Protein AF-0000000078822195 (afdb_homodimer)

Sequence (310 aa):
MTNIVCHPATIQQGIEIMAYRQHSLHYYLESIVAAAARISSYIHGMDAMDFYQNKQARDAVLWNCGGIKGACRRIQTHFPSFAANNRDMPFGDIYRRLDAAIKLYHDADLNMVWEIVHAELPVLSAQIATVRAHYEQSNDTLSLWRFNDASMADGMTNIVCHPATIQQGIEIMAYRQHSLHYYLESIVAAAARISSYIHGMDAMDFYQNKQARDAVLWNCGGIKGACRRIQTHFPSFAANNRDMPFGDIYRRLDAAIKLYHDADLNMVWEIVHAELPVLSAQIATVRAHYEQSNDTLSLWRFNDASMADG

pLDDT: mean 81.82, std 21.85, range [22.77, 98.62]

InterPro domains:
  IPR008201 Ribonuclease HepT-like [PF01934] (35-130)

Solvent-accessible surface area (backbone atoms only — not comparable to full-atom values): 16940 Å² total; per-residue (Å²): 134,86,75,77,72,73,51,69,64,57,53,50,51,47,48,49,51,48,52,51,48,49,52,46,48,54,48,36,56,49,49,36,42,52,33,50,52,50,39,50,62,64,48,59,95,53,51,72,66,53,44,70,69,35,57,57,52,41,31,20,38,50,30,34,48,50,42,35,28,52,32,29,48,45,42,50,71,75,33,48,68,62,42,66,76,39,64,86,54,57,38,65,57,49,23,52,52,46,46,72,24,44,73,60,47,91,66,41,40,60,67,57,48,52,48,40,62,69,54,51,42,58,52,50,39,52,53,48,53,54,50,50,55,52,48,52,63,59,36,58,68,63,53,57,73,65,68,73,74,65,67,77,64,70,123,134,84,76,79,71,73,52,68,64,58,53,51,51,49,50,49,50,48,50,50,48,49,52,46,49,53,49,36,55,50,48,38,42,53,33,50,51,50,40,52,62,64,47,58,94,53,52,73,68,53,44,70,68,34,57,55,52,40,32,18,38,50,30,36,48,50,42,36,28,50,31,28,47,47,42,52,72,75,35,46,69,60,42,63,75,39,63,86,54,56,38,66,58,49,23,52,51,44,47,70,26,44,71,60,46,91,66,40,40,60,67,58,47,53,48,40,62,69,54,51,42,58,52,50,40,51,52,48,53,54,50,49,56,53,47,55,63,58,35,58,72,65,53,59,75,69,68,70,75,64,67,74,64,71,122

Structure (mmCIF, N/CA/C/O backbone):
data_AF-0000000078822195-model_v1
#
loop_
_entity.id
_entity.type
_entity.pdbx_description
1 polymer 'DUF86 domain-containing protein'
#
loop_
_atom_site.group_PDB
_atom_site.id
_atom_site.type_symbol
_atom_site.label_atom_id
_atom_site.label_alt_id
_atom_site.label_comp_id
_atom_site.label_asym_id
_atom_site.label_entity_id
_atom_site.label_seq_id
_atom_site.pdbx_PDB_ins_code
_atom_site.Cartn_x
_atom_site.Cartn_y
_atom_site.Cartn_z
_atom_site.occupancy
_atom_site.B_iso_or_equiv
_atom_site.auth_seq_id
_atom_site.auth_comp_id
_atom_site.auth_asym_id
_atom_site.auth_atom_id
_atom_site.pdbx_PDB_model_num
ATOM 1 N N . MET A 1 1 ? -39.75 25.75 31.016 1 39.06 1 MET A N 1
ATOM 2 C CA . MET A 1 1 ? -38.375 25.891 30.547 1 39.06 1 MET A CA 1
ATOM 3 C C . MET A 1 1 ? -37.5 24.75 31.062 1 39.06 1 MET A C 1
ATOM 5 O O . MET A 1 1 ? -37.188 24.703 32.25 1 39.06 1 MET A O 1
ATOM 9 N N . THR A 1 2 ? -37.719 23.5 30.594 1 41.91 2 THR A N 1
ATOM 10 C CA . THR A 1 2 ? -37.094 22.234 30.953 1 41.91 2 THR A CA 1
ATOM 11 C C . THR A 1 2 ? -35.594 22.266 30.656 1 41.91 2 THR A C 1
ATOM 13 O O . THR A 1 2 ? -35.188 22.438 29.5 1 41.91 2 THR A O 1
ATOM 16 N N . ASN A 1 3 ? -34.781 22.719 31.578 1 42.31 3 ASN A N 1
ATOM 17 C CA . ASN A 1 3 ? -33.312 22.734 31.578 1 42.31 3 ASN A CA 1
ATOM 18 C C . ASN A 1 3 ? -32.75 21.344 31.297 1 42.31 3 ASN A C 1
ATOM 20 O O . ASN A 1 3 ? -32.938 20.422 32.094 1 42.31 3 ASN A O 1
ATOM 24 N N . ILE A 1 4 ? -32.688 20.891 30.062 1 46.47 4 ILE A N 1
ATOM 25 C CA . ILE A 1 4 ? -31.969 19.672 29.734 1 46.47 4 ILE A CA 1
ATOM 26 C C . ILE A 1 4 ? -30.562 19.75 30.328 1 46.47 4 ILE A C 1
ATOM 28 O O . ILE A 1 4 ? -29.75 20.578 29.922 1 46.47 4 ILE A O 1
ATOM 32 N N . VAL A 1 5 ? -30.391 19.531 31.578 1 47.03 5 VAL A N 1
ATOM 33 C CA . VAL A 1 5 ? -29.109 19.406 32.25 1 47.03 5 VAL A CA 1
ATOM 34 C C . VAL A 1 5 ? -28.281 18.312 31.578 1 47.03 5 VAL A C 1
ATOM 36 O O . VAL A 1 5 ? -28.719 17.172 31.484 1 47.03 5 VAL A O 1
ATOM 39 N N . CYS A 1 6 ? -27.578 18.719 30.609 1 55.69 6 CYS A N 1
ATOM 40 C CA . CYS A 1 6 ? -26.609 17.766 30.062 1 55.69 6 CYS A CA 1
ATOM 41 C C . CYS A 1 6 ? -25.797 17.125 31.156 1 55.69 6 CYS A C 1
ATOM 43 O O . CYS A 1 6 ? -25.266 17.812 32.031 1 55.69 6 CYS A O 1
ATOM 45 N N . HIS A 1 7 ? -25.984 15.922 31.469 1 61.91 7 HIS A N 1
ATOM 46 C CA . HIS A 1 7 ? -25.234 15.156 32.469 1 61.91 7 HIS A CA 1
ATOM 47 C C . HIS A 1 7 ? -23.734 15.281 32.219 1 61.91 7 HIS A C 1
ATOM 49 O O . HIS A 1 7 ? -23.281 15.25 31.078 1 61.91 7 HIS A O 1
ATOM 55 N N . PRO A 1 8 ? -22.984 15.711 33.25 1 62.97 8 PRO A N 1
ATOM 56 C CA . PRO A 1 8 ? -21.531 15.875 33.219 1 62.97 8 PRO A CA 1
ATOM 57 C C . PRO A 1 8 ? -20.812 14.734 32.469 1 62.97 8 PRO A C 1
ATOM 59 O O . PRO A 1 8 ? -19.844 14.969 31.766 1 62.97 8 PRO A O 1
ATOM 62 N N . ALA A 1 9 ? -21.422 13.578 32.531 1 67.12 9 ALA A N 1
ATOM 63 C CA . ALA A 1 9 ? -20.797 12.43 31.859 1 67.12 9 ALA A CA 1
ATOM 64 C C . ALA A 1 9 ? -20.859 12.57 30.344 1 67.12 9 ALA A C 1
ATOM 66 O O . ALA A 1 9 ? -19.922 12.18 29.641 1 67.12 9 ALA A O 1
ATOM 67 N N . THR A 1 10 ? -21.906 13.148 29.906 1 67.31 10 THR A N 1
ATOM 68 C CA . THR A 1 10 ? -22.062 13.328 28.469 1 67.31 10 THR A CA 1
ATOM 69 C C . THR A 1 10 ? -21.094 14.375 27.938 1 67.31 10 THR A C 1
ATOM 71 O O . THR A 1 10 ? -20.531 14.219 26.844 1 67.31 10 THR A O 1
ATOM 74 N N . ILE A 1 11 ? -20.938 15.344 28.797 1 63.66 11 ILE A N 1
ATOM 75 C CA . ILE A 1 11 ? -19.984 16.391 28.438 1 63.66 11 ILE A CA 1
ATOM 76 C C . ILE A 1 11 ? -18.562 15.828 28.406 1 63.66 11 ILE A C 1
ATOM 78 O O . ILE A 1 11 ? -17.797 16.109 27.484 1 63.66 11 ILE A O 1
ATOM 82 N N . GLN A 1 12 ? -18.281 15.062 29.438 1 64.06 12 GLN A N 1
ATOM 83 C CA . GLN A 1 12 ? -16.969 14.445 29.516 1 64.06 12 GLN A CA 1
ATOM 84 C C . GLN A 1 12 ? -16.719 13.516 28.344 1 64.06 12 GLN A C 1
ATOM 86 O O . GLN A 1 12 ? -15.625 13.508 27.766 1 64.06 12 GLN A O 1
ATOM 91 N N . GLN A 1 13 ? -17.719 12.688 27.953 1 65.19 13 GLN A N 1
ATOM 92 C CA . GLN A 1 13 ? -17.625 11.789 26.797 1 65.19 13 GLN A CA 1
ATOM 93 C C . GLN A 1 13 ? -17.422 12.578 25.5 1 65.19 13 GLN A C 1
ATOM 95 O O . GLN A 1 13 ? -16.656 12.164 24.625 1 65.19 13 GLN A O 1
ATOM 100 N N . GLY A 1 14 ? -18.062 13.617 25.438 1 63.44 14 GLY A N 1
ATOM 101 C CA . GLY A 1 14 ? -17.891 14.492 24.297 1 63.44 14 GLY A CA 1
ATOM 102 C C . GLY A 1 14 ? -16.484 15.055 24.203 1 63.44 14 GLY A C 1
ATOM 103 O O . GLY A 1 14 ? -15.898 15.102 23.109 1 63.44 14 GLY A O 1
ATOM 104 N N . ILE A 1 15 ? -15.984 15.414 25.344 1 61.12 15 ILE A N 1
ATOM 105 C CA . ILE A 1 15 ? -14.625 15.938 25.406 1 61.12 15 ILE A CA 1
ATOM 106 C C . ILE A 1 15 ? -13.641 14.844 25 1 61.12 15 ILE A C 1
ATOM 108 O O . ILE A 1 15 ? -12.703 15.086 24.234 1 61.12 15 ILE A O 1
ATOM 112 N N . GLU A 1 16 ? -13.883 13.68 25.453 1 62.75 16 GLU A N 1
ATOM 113 C CA . GLU A 1 16 ? -13.016 12.547 25.125 1 62.75 16 GLU A CA 1
ATOM 114 C C . GLU A 1 16 ? -13.07 12.227 23.641 1 62.75 16 GLU A C 1
ATOM 116 O O . GLU A 1 16 ? -12.047 11.922 23.031 1 62.75 16 GLU A O 1
ATOM 121 N N . ILE A 1 17 ? -14.203 12.273 23.172 1 62 17 ILE A N 1
ATOM 122 C CA . ILE A 1 17 ? -14.375 12.008 21.75 1 62 17 ILE A CA 1
ATOM 123 C C . ILE A 1 17 ? -13.695 13.094 20.922 1 62 17 ILE A C 1
ATOM 125 O O . ILE A 1 17 ? -13.031 12.805 19.922 1 62 17 ILE A O 1
ATOM 129 N N . MET A 1 18 ? -13.82 14.227 21.484 1 61.97 18 MET A N 1
ATOM 130 C CA . MET A 1 18 ? -13.195 15.344 20.766 1 61.97 18 MET A CA 1
ATOM 131 C C . MET A 1 18 ? -11.68 15.242 20.828 1 61.97 18 MET A C 1
ATOM 133 O O . MET A 1 18 ? -11 15.5 19.828 1 61.97 18 MET A O 1
ATOM 137 N N . ALA A 1 19 ? -11.188 14.945 21.984 1 60.09 19 ALA A N 1
ATOM 138 C CA . ALA A 1 19 ? -9.742 14.773 22.141 1 60.09 19 ALA A CA 1
ATOM 139 C C . ALA A 1 19 ? -9.227 13.641 21.266 1 60.09 19 ALA A C 1
ATOM 141 O O . ALA A 1 19 ? -8.156 13.75 20.656 1 60.09 19 ALA A O 1
ATOM 142 N N . TYR A 1 20 ? -10.016 12.57 21.266 1 60.72 20 TYR A N 1
ATOM 143 C CA . TYR A 1 20 ? -9.656 11.43 20.438 1 60.72 20 TYR A CA 1
ATOM 144 C C . TYR A 1 20 ? -9.602 11.812 18.953 1 60.72 20 TYR A C 1
ATOM 146 O O . TYR A 1 20 ? -8.672 11.438 18.25 1 60.72 20 TYR A O 1
ATOM 154 N N . ARG A 1 21 ? -10.531 12.578 18.672 1 63 21 ARG A N 1
ATOM 155 C CA . ARG A 1 21 ? -10.602 12.984 17.266 1 63 21 ARG A CA 1
ATOM 156 C C . ARG A 1 21 ? -9.445 13.906 16.906 1 63 21 ARG A C 1
ATOM 158 O O . ARG A 1 21 ? -8.898 13.82 15.812 1 63 21 ARG A O 1
ATOM 165 N N . GLN A 1 22 ? -9.195 14.781 17.828 1 65.62 22 GLN A N 1
ATOM 166 C CA . GLN A 1 22 ? -8.07 15.68 17.594 1 65.62 22 GLN A CA 1
ATOM 167 C C . GLN A 1 22 ? -6.758 14.898 17.516 1 65.62 22 GLN A C 1
ATOM 169 O O . GLN A 1 22 ? -5.898 15.203 16.688 1 65.62 22 GLN A O 1
ATOM 174 N N . HIS A 1 23 ? -6.746 13.938 18.391 1 68.56 23 HIS A N 1
ATOM 175 C CA . HIS A 1 23 ? -5.559 13.094 18.359 1 68.56 23 HIS A CA 1
ATOM 176 C C . HIS A 1 23 ? -5.461 12.312 17.062 1 68.56 23 HIS A C 1
ATOM 178 O O . HIS A 1 23 ? -4.371 12.141 16.516 1 68.56 23 HIS A O 1
ATOM 184 N N . SER A 1 24 ? -6.613 12.195 16.594 1 83.06 24 SER A N 1
ATOM 185 C CA . SER A 1 24 ? -6.625 11.438 15.344 1 83.06 24 SER A CA 1
ATOM 186 C C . SER A 1 24 ? -6.223 12.32 14.164 1 83.06 24 SER A C 1
ATOM 188 O O . SER A 1 24 ? -5.484 11.891 13.281 1 83.06 24 SER A O 1
ATOM 190 N N . LEU A 1 25 ? -6.586 13.594 14.289 1 88.69 25 LEU A N 1
ATOM 191 C CA . LEU A 1 25 ? -6.215 14.508 13.211 1 88.69 25 LEU A CA 1
ATOM 192 C C . LEU A 1 25 ? -4.707 14.742 13.203 1 88.69 25 LEU A C 1
ATOM 194 O O . LEU A 1 25 ? -4.074 14.695 12.141 1 88.69 25 LEU A O 1
ATOM 198 N N . HIS A 1 26 ? -4.207 14.984 14.359 1 88.94 26 HIS A N 1
ATOM 199 C CA . HIS A 1 26 ? -2.766 15.18 14.492 1 88.94 26 HIS A CA 1
ATOM 200 C C . HIS A 1 26 ? -2.002 13.961 13.977 1 88.94 26 HIS A C 1
ATOM 202 O O . HIS A 1 26 ? -0.972 14.102 13.312 1 88.94 26 HIS A O 1
ATOM 208 N N . TYR A 1 27 ? -2.557 12.883 14.258 1 89.56 27 TYR A N 1
ATOM 209 C CA . TYR A 1 27 ? -1.943 11.641 13.82 1 89.56 27 TYR A CA 1
ATOM 210 C C . TYR A 1 27 ? -1.872 11.57 12.297 1 89.56 27 TYR A C 1
ATOM 212 O O . TYR A 1 27 ? -0.828 11.234 11.734 1 89.56 27 TYR A O 1
ATOM 220 N N . TYR A 1 28 ? -2.92 11.898 11.648 1 92.69 28 TYR A N 1
ATOM 221 C CA . TYR A 1 28 ? -2.965 11.82 10.195 1 92.69 28 TYR A CA 1
ATOM 222 C C . TYR A 1 28 ? -2.043 12.859 9.562 1 92.69 28 TYR A C 1
ATOM 224 O O . TYR A 1 28 ? -1.313 12.562 8.617 1 92.69 28 TYR A O 1
ATOM 232 N N . LEU A 1 29 ? -2.072 14.031 10.125 1 94.94 29 LEU A N 1
ATOM 233 C CA . LEU A 1 29 ? -1.213 15.086 9.594 1 94.94 29 LEU A CA 1
ATOM 234 C C . LEU A 1 29 ? 0.259 14.719 9.766 1 94.94 29 LEU A C 1
ATOM 236 O O . LEU A 1 29 ? 1.047 14.859 8.828 1 94.94 29 LEU A O 1
ATOM 240 N N . GLU A 1 30 ? 0.57 14.227 10.906 1 93.44 30 GLU A N 1
ATOM 241 C CA . GLU A 1 30 ? 1.951 13.836 11.172 1 93.44 30 GLU A CA 1
ATOM 242 C C . GLU A 1 30 ? 2.375 12.672 10.281 1 93.44 30 GLU A C 1
ATOM 244 O O . GLU A 1 30 ? 3.525 12.602 9.844 1 93.44 30 GLU A O 1
ATOM 249 N N . SER A 1 31 ? 1.472 11.789 10.055 1 95.19 31 SER A N 1
ATOM 250 C CA . SER A 1 31 ? 1.799 10.625 9.234 1 95.19 31 SER A CA 1
ATOM 251 C C . SER A 1 31 ? 2.127 11.039 7.801 1 95.19 31 SER A C 1
ATOM 253 O O . SER A 1 31 ? 2.975 10.422 7.152 1 95.19 31 SER A O 1
ATOM 255 N N . ILE A 1 32 ? 1.434 12.039 7.309 1 96.94 32 ILE A N 1
ATOM 256 C CA . ILE A 1 32 ? 1.7 12.539 5.965 1 96.94 32 ILE A CA 1
ATOM 257 C C . ILE A 1 32 ? 3.107 13.125 5.902 1 96.94 32 ILE A C 1
ATOM 259 O O . ILE A 1 32 ? 3.883 12.805 4.996 1 96.94 32 ILE A O 1
ATOM 263 N N . VAL A 1 33 ? 3.441 13.961 6.891 1 96.81 33 VAL A N 1
ATOM 264 C CA . VAL A 1 33 ? 4.734 14.633 6.918 1 96.81 33 VAL A CA 1
ATOM 265 C C . VAL A 1 33 ? 5.852 13.602 7.047 1 96.81 33 VAL A C 1
ATOM 267 O O . VAL A 1 33 ? 6.871 13.688 6.355 1 96.81 33 VAL A O 1
ATOM 270 N N . ALA A 1 34 ? 5.668 12.641 7.883 1 96.75 34 ALA A N 1
ATOM 271 C CA . ALA A 1 34 ? 6.668 11.594 8.086 1 96.75 34 ALA A CA 1
ATOM 272 C C . ALA A 1 34 ? 6.863 10.773 6.812 1 96.75 34 ALA A C 1
ATOM 274 O O . ALA A 1 34 ? 7.996 10.461 6.438 1 96.75 34 ALA A O 1
ATOM 275 N N . ALA A 1 35 ? 5.754 10.406 6.176 1 97.75 35 ALA A N 1
ATOM 276 C CA . ALA A 1 35 ? 5.824 9.641 4.934 1 97.75 35 ALA A CA 1
ATOM 277 C C . ALA A 1 35 ? 6.531 10.438 3.838 1 97.75 35 ALA A C 1
ATOM 279 O O . ALA A 1 35 ? 7.359 9.891 3.107 1 97.75 35 ALA A O 1
ATOM 280 N N . ALA A 1 36 ? 6.219 11.711 3.738 1 98 36 ALA A N 1
ATOM 281 C CA . ALA A 1 36 ? 6.871 12.57 2.75 1 98 36 ALA A CA 1
ATOM 282 C C . ALA A 1 36 ? 8.375 12.648 3 1 98 36 ALA A C 1
ATOM 284 O O . ALA A 1 36 ? 9.164 12.648 2.057 1 98 36 ALA A O 1
ATOM 285 N N . ALA A 1 37 ? 8.742 12.734 4.246 1 97.5 37 ALA A N 1
ATOM 286 C CA . ALA A 1 37 ? 10.156 12.797 4.605 1 97.5 37 ALA A CA 1
ATOM 287 C C . ALA A 1 37 ? 10.867 11.5 4.23 1 97.5 37 ALA A C 1
ATOM 289 O O . ALA A 1 37 ? 12 11.523 3.734 1 97.5 37 ALA A O 1
ATOM 290 N N . ARG A 1 38 ? 10.25 10.391 4.48 1 97.62 38 ARG A N 1
ATOM 291 C CA . ARG A 1 38 ? 10.812 9.102 4.078 1 97.62 38 ARG A CA 1
ATOM 292 C C . ARG A 1 38 ? 11.008 9.039 2.568 1 97.62 38 ARG A C 1
ATOM 294 O O . ARG A 1 38 ? 12.07 8.641 2.09 1 97.62 38 ARG A O 1
ATOM 301 N N . ILE A 1 39 ? 9.992 9.422 1.856 1 98.5 39 ILE A N 1
ATOM 302 C CA . ILE A 1 39 ? 10.055 9.414 0.4 1 98.5 39 ILE A CA 1
ATOM 303 C C . ILE A 1 39 ? 11.25 10.25 -0.065 1 98.5 39 ILE A C 1
ATOM 305 O O . ILE A 1 39 ? 12.047 9.797 -0.883 1 98.5 39 ILE A O 1
ATOM 309 N N . SER A 1 40 ? 11.375 11.445 0.485 1 97.62 40 SER A N 1
ATOM 310 C CA . SER A 1 40 ? 12.477 12.336 0.12 1 97.62 40 SER A CA 1
ATOM 311 C C . SER A 1 40 ? 13.828 11.688 0.397 1 97.62 40 SER A C 1
ATOM 313 O O . SER A 1 40 ? 14.75 11.805 -0.407 1 97.62 40 SER A O 1
ATOM 315 N N . SER A 1 41 ? 13.906 11.008 1.455 1 97.94 41 SER A N 1
ATOM 316 C CA . SER A 1 41 ? 15.156 10.352 1.82 1 97.94 41 SER A CA 1
ATOM 317 C C . SER A 1 41 ? 15.477 9.203 0.869 1 97.94 41 SER A C 1
ATOM 319 O O . SER A 1 41 ? 16.641 8.977 0.525 1 97.94 41 SER A O 1
ATOM 321 N N . TYR A 1 42 ? 14.5 8.461 0.452 1 98.06 42 TYR A N 1
ATOM 322 C CA . TYR A 1 42 ? 14.695 7.297 -0.398 1 98.06 42 TYR A CA 1
ATOM 323 C C . TYR A 1 42 ? 15.156 7.703 -1.79 1 98.06 42 TYR A C 1
ATOM 325 O O . TYR A 1 42 ? 15.922 6.977 -2.436 1 98.06 42 TYR A O 1
ATOM 333 N N . ILE A 1 43 ? 14.672 8.82 -2.219 1 97.44 43 ILE A N 1
ATOM 334 C CA . ILE A 1 43 ? 14.938 9.156 -3.613 1 97.44 43 ILE A CA 1
ATOM 335 C C . ILE A 1 43 ? 15.977 10.273 -3.684 1 97.44 43 ILE A C 1
ATOM 337 O O . ILE A 1 43 ? 16.172 10.891 -4.734 1 97.44 43 ILE A O 1
ATOM 341 N N . HIS A 1 44 ? 16.562 10.586 -2.549 1 96.69 44 HIS A N 1
ATOM 342 C CA . HIS A 1 44 ? 17.562 11.641 -2.496 1 96.69 44 HIS A CA 1
ATOM 343 C C . HIS A 1 44 ? 18.656 11.406 -3.529 1 96.69 44 HIS A C 1
ATOM 345 O O . HIS A 1 44 ? 19.234 10.312 -3.605 1 96.69 44 HIS A O 1
ATOM 351 N N . GLY A 1 45 ? 18.891 12.398 -4.355 1 96.62 45 GLY A N 1
ATOM 352 C CA . GLY A 1 45 ? 19.953 12.352 -5.336 1 96.62 45 GLY A CA 1
ATOM 353 C C . GLY A 1 45 ? 19.594 11.578 -6.59 1 96.62 45 GLY A C 1
ATOM 354 O O . GLY A 1 45 ? 20.406 11.445 -7.5 1 96.62 45 GLY A O 1
ATOM 355 N N . MET A 1 46 ? 18.391 11.094 -6.664 1 96.5 46 MET A N 1
ATOM 356 C CA . MET A 1 46 ? 17.969 10.312 -7.824 1 96.5 46 MET A CA 1
ATOM 357 C C . MET A 1 46 ? 17.25 11.195 -8.836 1 96.5 46 MET A C 1
ATOM 359 O O . MET A 1 46 ? 16.531 12.117 -8.469 1 96.5 46 MET A O 1
ATOM 363 N N . ASP A 1 47 ? 17.5 10.82 -10.094 1 96.69 47 ASP A N 1
ATOM 364 C CA . ASP A 1 47 ? 16.609 11.359 -11.117 1 96.69 47 ASP A CA 1
ATOM 365 C C . ASP A 1 47 ? 15.516 10.359 -11.469 1 96.69 47 ASP A C 1
ATOM 367 O O . ASP A 1 47 ? 15.438 9.281 -10.875 1 96.69 47 ASP A O 1
ATOM 371 N N . ALA A 1 48 ? 14.641 10.711 -12.375 1 95.38 48 ALA A N 1
ATOM 372 C CA . ALA A 1 48 ? 13.469 9.898 -12.695 1 95.38 48 ALA A CA 1
ATOM 373 C C . ALA A 1 48 ? 13.883 8.516 -13.195 1 95.38 48 ALA A C 1
ATOM 375 O O . ALA A 1 48 ? 13.242 7.512 -12.867 1 95.38 48 ALA A O 1
ATOM 376 N N . MET A 1 49 ? 14.891 8.492 -13.953 1 96.75 49 MET A N 1
ATOM 377 C CA . MET A 1 49 ? 15.359 7.223 -14.5 1 96.75 49 MET A CA 1
ATOM 378 C C . MET A 1 49 ? 15.938 6.332 -13.406 1 96.75 49 MET A C 1
ATOM 380 O O . MET A 1 49 ? 15.672 5.129 -13.375 1 96.75 49 MET A O 1
ATOM 384 N N . ASP A 1 50 ? 16.703 6.922 -12.523 1 96.62 50 ASP A N 1
ATOM 385 C CA . ASP A 1 50 ? 17.219 6.191 -11.367 1 96.62 50 ASP A CA 1
ATOM 386 C C . ASP A 1 50 ? 16.062 5.598 -10.555 1 96.62 50 ASP A C 1
ATOM 388 O O . ASP A 1 50 ? 16.125 4.441 -10.141 1 96.62 50 ASP A O 1
ATOM 392 N N . PHE A 1 51 ? 15.094 6.375 -10.422 1 97 51 PHE A N 1
ATOM 393 C CA . PHE A 1 51 ? 13.914 5.973 -9.664 1 97 51 PHE A CA 1
ATOM 394 C C . PHE A 1 51 ? 13.211 4.805 -10.344 1 97 51 PHE A C 1
ATOM 396 O O . PHE A 1 51 ? 12.859 3.82 -9.688 1 97 51 PHE A O 1
ATOM 403 N N . TYR A 1 52 ? 13.078 4.859 -11.555 1 95.06 52 TYR A N 1
ATOM 404 C CA . TYR A 1 52 ? 12.398 3.822 -12.32 1 95.06 52 TYR A CA 1
ATOM 405 C C . TYR A 1 52 ? 13.141 2.492 -12.219 1 95.06 52 TYR A C 1
ATOM 407 O O . TYR A 1 52 ? 12.508 1.432 -12.164 1 95.06 52 TYR A O 1
ATOM 415 N N . GLN A 1 53 ? 14.398 2.562 -12.125 1 96.19 53 GLN A N 1
ATOM 416 C CA . GLN A 1 53 ? 15.211 1.352 -12.195 1 96.19 53 GLN A CA 1
ATOM 417 C C . GLN A 1 53 ? 15.43 0.756 -10.805 1 96.19 53 GLN A C 1
ATOM 419 O O . GLN A 1 53 ? 15.719 -0.435 -10.672 1 96.19 53 GLN A O 1
ATOM 424 N N . ASN A 1 54 ? 15.328 1.561 -9.797 1 97 54 ASN A N 1
ATOM 425 C CA . ASN A 1 54 ? 15.523 1.104 -8.422 1 97 54 ASN A CA 1
ATOM 426 C C . ASN A 1 54 ? 14.227 0.566 -7.82 1 97 54 ASN A C 1
ATOM 428 O O . ASN A 1 54 ? 13.531 1.28 -7.098 1 97 54 ASN A O 1
ATOM 432 N N . LYS A 1 55 ? 14.031 -0.651 -7.996 1 97.12 55 LYS A N 1
ATOM 433 C CA . LYS A 1 55 ? 12.75 -1.278 -7.672 1 97.12 55 LYS A CA 1
ATOM 434 C C . LYS A 1 55 ? 12.461 -1.183 -6.176 1 97.12 55 LYS A C 1
ATOM 436 O O . LYS A 1 55 ? 11.32 -0.934 -5.773 1 97.12 55 LYS A O 1
ATOM 441 N N . GLN A 1 56 ? 13.469 -1.372 -5.426 1 97.88 56 GLN A N 1
ATOM 442 C CA . GLN A 1 56 ? 13.234 -1.344 -3.984 1 97.88 56 GLN A CA 1
ATOM 443 C C . GLN A 1 56 ? 12.852 0.056 -3.518 1 97.88 56 GLN A C 1
ATOM 445 O O . GLN A 1 56 ? 11.922 0.215 -2.723 1 97.88 56 GLN A O 1
ATOM 450 N N . ALA A 1 57 ? 13.555 1.057 -3.984 1 98 57 ALA A N 1
ATOM 451 C CA . ALA A 1 57 ? 13.211 2.432 -3.641 1 98 57 ALA A CA 1
ATOM 452 C C . ALA A 1 57 ? 11.812 2.785 -4.148 1 98 57 ALA A C 1
ATOM 454 O O . ALA A 1 57 ? 11.031 3.436 -3.445 1 98 57 ALA A O 1
ATOM 455 N N . ARG A 1 58 ? 11.523 2.287 -5.312 1 97.81 58 ARG A N 1
ATOM 456 C CA . ARG A 1 58 ? 10.211 2.539 -5.91 1 97.81 58 ARG A CA 1
ATOM 457 C C . ARG A 1 58 ? 9.102 1.942 -5.055 1 97.81 58 ARG A C 1
ATOM 459 O O . ARG A 1 58 ? 8.133 2.629 -4.727 1 97.81 58 ARG A O 1
ATOM 466 N N . ASP A 1 59 ? 9.297 0.707 -4.723 1 98.38 59 ASP A N 1
ATOM 467 C CA . ASP A 1 59 ? 8.281 0.035 -3.914 1 98.38 59 ASP A CA 1
ATOM 468 C C . ASP A 1 59 ? 8.109 0.726 -2.562 1 98.38 59 ASP A C 1
ATOM 470 O O . ASP A 1 59 ? 6.988 0.875 -2.074 1 98.38 59 ASP A O 1
ATOM 474 N N . ALA A 1 60 ? 9.211 1.142 -2.002 1 98.5 60 ALA A N 1
ATOM 475 C CA . ALA A 1 60 ? 9.172 1.845 -0.723 1 98.5 60 ALA A CA 1
ATOM 476 C C . ALA A 1 60 ? 8.414 3.166 -0.847 1 98.5 60 ALA A C 1
ATOM 478 O O . ALA A 1 60 ? 7.625 3.52 0.031 1 98.5 60 ALA A O 1
ATOM 479 N N . VAL A 1 61 ? 8.672 3.846 -1.904 1 98.62 61 VAL A N 1
ATOM 480 C CA . VAL A 1 61 ? 7.984 5.109 -2.162 1 98.62 61 VAL A CA 1
ATOM 481 C C . VAL A 1 61 ? 6.488 4.863 -2.324 1 98.62 61 VAL A C 1
ATOM 483 O O . VAL A 1 61 ? 5.668 5.586 -1.754 1 98.62 61 VAL A O 1
ATOM 486 N N . LEU A 1 62 ? 6.141 3.867 -3.037 1 98.5 62 LEU A N 1
ATOM 487 C CA . LEU A 1 62 ? 4.738 3.566 -3.312 1 98.5 62 LEU A CA 1
ATOM 488 C C . LEU A 1 62 ? 3.998 3.207 -2.029 1 98.5 62 LEU A C 1
ATOM 490 O O . LEU A 1 62 ? 2.836 3.58 -1.854 1 98.5 62 LEU A O 1
ATOM 494 N N . TRP A 1 63 ? 4.613 2.551 -1.15 1 98.12 63 TRP A N 1
ATOM 495 C CA . TRP A 1 63 ? 4.02 2.256 0.15 1 98.12 63 TRP A CA 1
ATOM 496 C C . TRP A 1 63 ? 3.695 3.541 0.905 1 98.12 63 TRP A C 1
ATOM 498 O O . TRP A 1 63 ? 2.586 3.705 1.416 1 98.12 63 TRP A O 1
ATOM 508 N N . ASN A 1 64 ? 4.648 4.41 0.954 1 98.25 64 ASN A N 1
ATOM 509 C CA . ASN A 1 64 ? 4.43 5.676 1.651 1 98.25 64 ASN A CA 1
ATOM 510 C C . ASN A 1 64 ? 3.346 6.508 0.975 1 98.25 64 ASN A C 1
ATOM 512 O O . ASN A 1 64 ? 2.564 7.184 1.648 1 98.25 64 ASN A O 1
ATOM 516 N N . CYS A 1 65 ? 3.287 6.402 -0.334 1 98.25 65 CYS A N 1
ATOM 517 C CA . CYS A 1 65 ? 2.199 7.055 -1.059 1 98.25 65 CYS A CA 1
ATOM 518 C C . CYS A 1 65 ? 0.849 6.488 -0.637 1 98.25 65 CYS A C 1
ATOM 520 O O . CYS A 1 65 ? -0.119 7.234 -0.479 1 98.25 65 CYS A O 1
ATOM 522 N N . GLY A 1 66 ? 0.812 5.199 -0.493 1 97.38 66 GLY A N 1
ATOM 523 C CA . GLY A 1 66 ? -0.41 4.59 0.008 1 97.38 66 GLY A CA 1
ATOM 524 C C . GLY A 1 66 ? -0.828 5.121 1.365 1 97.38 66 GLY A C 1
ATOM 525 O O . GLY A 1 66 ? -2.004 5.422 1.585 1 97.38 66 GLY A O 1
ATOM 526 N N . GLY A 1 67 ? 0.135 5.219 2.268 1 97.38 67 GLY A N 1
ATOM 527 C CA . GLY A 1 67 ? -0.141 5.789 3.576 1 97.38 67 GLY A CA 1
ATOM 528 C C . GLY A 1 67 ? -0.659 7.215 3.508 1 97.38 67 GLY A C 1
ATOM 529 O O . GLY A 1 67 ? -1.605 7.57 4.215 1 97.38 67 GLY A O 1
ATOM 530 N N . ILE A 1 68 ? -0.067 8.008 2.691 1 97.88 68 ILE A N 1
ATOM 531 C CA . ILE A 1 68 ? -0.477 9.391 2.512 1 97.88 68 ILE A CA 1
ATOM 532 C C . ILE A 1 68 ? -1.885 9.445 1.923 1 97.88 68 ILE A C 1
ATOM 534 O O . ILE A 1 68 ? -2.74 10.188 2.406 1 97.88 68 ILE A O 1
ATOM 538 N N . LYS A 1 69 ? -2.113 8.656 0.895 1 97.19 69 LYS A N 1
ATOM 539 C CA . LYS A 1 69 ? -3.436 8.547 0.283 1 97.19 69 LYS A CA 1
ATOM 540 C C . LYS A 1 69 ? -4.504 8.258 1.332 1 97.19 69 LYS A C 1
ATOM 542 O O . LYS A 1 69 ? -5.535 8.922 1.379 1 97.19 69 LYS A O 1
ATOM 547 N N . GLY A 1 70 ? -4.215 7.309 2.178 1 94.94 70 GLY A N 1
ATOM 548 C CA . GLY A 1 70 ? -5.148 6.941 3.229 1 94.94 70 GLY A CA 1
ATOM 549 C C . GLY A 1 70 ? -5.406 8.062 4.219 1 94.94 70 GLY A C 1
ATOM 550 O O . GLY A 1 70 ? -6.555 8.328 4.582 1 94.94 70 GLY A O 1
ATOM 551 N N . ALA A 1 71 ? -4.355 8.68 4.594 1 95.75 71 ALA A N 1
ATOM 552 C CA . ALA A 1 71 ? -4.469 9.789 5.539 1 95.75 71 ALA A CA 1
ATOM 553 C C . ALA A 1 71 ? -5.289 10.93 4.949 1 95.75 71 ALA A C 1
ATOM 555 O O . ALA A 1 71 ? -6.148 11.5 5.625 1 95.75 71 ALA A O 1
ATOM 556 N N . CYS A 1 72 ? -5.043 11.25 3.711 1 95.81 72 CYS A N 1
ATOM 557 C CA . CYS A 1 72 ? -5.805 12.297 3.035 1 95.81 72 CYS A CA 1
ATOM 558 C C . CYS A 1 72 ? -7.293 11.969 3.029 1 95.81 72 CYS A C 1
ATOM 560 O O . CYS A 1 72 ? -8.125 12.836 3.311 1 95.81 72 CYS A O 1
ATOM 562 N N . ARG A 1 73 ? -7.57 10.781 2.762 1 94.38 73 ARG A N 1
ATOM 563 C CA . ARG A 1 73 ? -8.969 10.359 2.736 1 94.38 73 ARG A CA 1
ATOM 564 C C . ARG A 1 73 ? -9.602 10.484 4.121 1 94.38 73 ARG A C 1
ATOM 566 O O . ARG A 1 73 ? -10.727 10.961 4.254 1 94.38 73 ARG A O 1
ATOM 573 N N . ARG A 1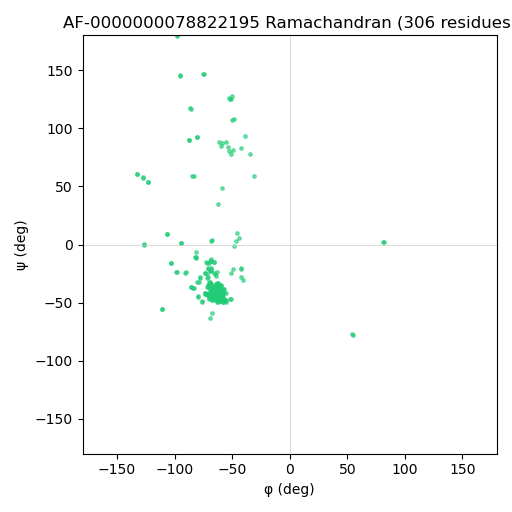 74 ? -8.914 10.047 5.066 1 93.12 74 ARG A N 1
ATOM 574 C CA . ARG A 1 74 ? -9.438 10.062 6.43 1 93.12 74 ARG A CA 1
ATOM 575 C C . ARG A 1 74 ? -9.625 11.484 6.93 1 93.12 74 ARG A C 1
ATOM 577 O O . ARG A 1 74 ? -10.594 11.789 7.629 1 93.12 74 ARG A O 1
ATOM 584 N N . ILE A 1 75 ? -8.719 12.336 6.602 1 93.56 75 ILE A N 1
ATOM 585 C CA . ILE A 1 75 ? -8.836 13.734 6.996 1 93.56 75 ILE A CA 1
ATOM 586 C C . ILE A 1 75 ? -10.102 14.336 6.383 1 93.56 75 ILE A C 1
ATOM 588 O O . ILE A 1 75 ? -10.883 14.992 7.074 1 93.56 75 ILE A O 1
ATOM 592 N N . GLN A 1 76 ? -10.367 14.062 5.172 1 92.75 76 GLN A N 1
ATOM 593 C CA . GLN A 1 76 ? -11.539 14.602 4.48 1 92.75 76 GLN A CA 1
ATOM 594 C C . GLN A 1 76 ? -12.828 14.016 5.039 1 92.75 76 GLN A C 1
ATOM 596 O O . GLN A 1 76 ? -13.828 14.719 5.172 1 92.75 76 GLN A O 1
ATOM 601 N N . THR A 1 77 ? -12.812 12.766 5.391 1 91.69 77 THR A N 1
ATOM 602 C CA . THR A 1 77 ? -14.031 12.07 5.77 1 91.69 77 THR A CA 1
ATOM 603 C C . THR A 1 77 ? -14.336 12.281 7.25 1 91.69 77 THR A C 1
ATOM 605 O O . THR A 1 77 ? -15.5 12.445 7.633 1 91.69 77 THR A O 1
ATOM 608 N N . HIS A 1 78 ? -13.312 12.328 8.047 1 90.69 78 HIS A N 1
ATOM 609 C CA . HIS A 1 78 ? -13.539 12.336 9.484 1 90.69 78 HIS A CA 1
ATOM 610 C C . HIS A 1 78 ? -13.359 13.734 10.07 1 90.69 78 HIS A C 1
ATOM 612 O O . HIS A 1 78 ? -13.773 14.008 11.195 1 90.69 78 HIS A O 1
ATOM 618 N N . PHE A 1 79 ? -12.727 14.609 9.305 1 91 79 PHE A N 1
ATOM 619 C CA . PHE A 1 79 ? -12.5 15.969 9.773 1 91 79 PHE A CA 1
ATOM 620 C C . PHE A 1 79 ? -12.883 16.984 8.703 1 91 79 PHE A C 1
ATOM 622 O O . PHE A 1 79 ? -12.07 17.828 8.312 1 91 79 PHE A O 1
ATOM 629 N N . PRO A 1 80 ? -14.117 16.938 8.359 1 89.12 80 PRO A N 1
ATOM 630 C CA . PRO A 1 80 ? -14.555 17.797 7.258 1 89.12 80 PRO A CA 1
ATOM 631 C C . PRO A 1 80 ? -14.414 19.281 7.574 1 89.12 80 PRO A C 1
ATOM 633 O O . PRO A 1 80 ? -14.148 20.094 6.676 1 89.12 80 PRO A O 1
ATOM 636 N N . SER A 1 81 ? -14.641 19.719 8.836 1 89.44 81 SER A N 1
ATOM 637 C CA . SER A 1 81 ? -14.5 21.125 9.219 1 89.44 81 SER A CA 1
ATOM 638 C C . SER A 1 81 ? -13.062 21.609 9.031 1 89.44 81 SER A C 1
ATOM 640 O O . SER A 1 81 ? -12.836 22.719 8.539 1 89.44 81 SER A O 1
ATOM 642 N N . PHE A 1 82 ? -12.125 20.797 9.461 1 90.12 82 PHE A N 1
ATOM 643 C CA . PHE A 1 82 ? -10.719 21.141 9.266 1 90.12 82 PHE A CA 1
ATOM 644 C C . PHE A 1 82 ? -10.398 21.297 7.785 1 90.12 82 PHE A C 1
ATOM 646 O O . PHE A 1 82 ? -9.75 22.266 7.387 1 90.12 82 PHE A O 1
ATOM 653 N N . ALA A 1 83 ? -10.875 20.312 7 1 89.81 83 ALA A N 1
ATOM 654 C CA . ALA A 1 83 ? -10.625 20.344 5.559 1 89.81 83 ALA A CA 1
ATOM 655 C C . ALA A 1 83 ? -11.234 21.594 4.926 1 89.81 83 ALA A C 1
ATOM 657 O O . ALA A 1 83 ? -10.609 22.234 4.07 1 89.81 83 ALA A O 1
ATOM 658 N N . ALA A 1 84 ? -12.336 21.938 5.398 1 89.81 84 ALA A N 1
ATOM 659 C CA . ALA A 1 84 ? -13.047 23.109 4.863 1 89.81 84 ALA A CA 1
ATOM 660 C C . ALA A 1 84 ? -12.328 24.406 5.23 1 89.81 84 ALA A C 1
ATOM 662 O O . ALA A 1 84 ? -12.32 25.359 4.453 1 89.81 84 ALA A O 1
ATOM 663 N N . ASN A 1 85 ? -11.727 24.422 6.414 1 90.88 85 ASN A N 1
ATOM 664 C CA . ASN A 1 85 ? -11.023 25.609 6.887 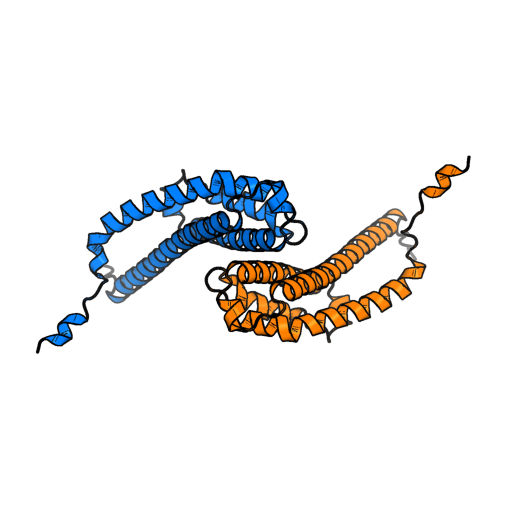1 90.88 85 ASN A CA 1
ATOM 665 C C . ASN A 1 85 ? -9.617 25.688 6.305 1 90.88 85 ASN A C 1
ATOM 667 O O . ASN A 1 85 ? -8.938 26.703 6.453 1 90.88 85 ASN A O 1
ATOM 671 N N . ASN A 1 86 ? -9.172 24.625 5.68 1 92.31 86 ASN A N 1
ATOM 672 C CA . ASN A 1 86 ? -7.863 24.562 5.039 1 92.31 86 ASN A CA 1
ATOM 673 C C . ASN A 1 86 ? -7.973 24.094 3.588 1 92.31 86 ASN A C 1
ATOM 675 O O . ASN A 1 86 ? -7.281 23.156 3.176 1 92.31 86 ASN A O 1
ATOM 679 N N . ARG A 1 87 ? -8.703 24.766 2.812 1 89.38 87 ARG A N 1
ATOM 680 C CA . ARG A 1 87 ? -9.055 24.375 1.447 1 89.38 87 ARG A CA 1
ATOM 681 C C . ARG A 1 87 ? -7.836 24.438 0.531 1 89.38 87 ARG A C 1
ATOM 683 O O . ARG A 1 87 ? -7.82 23.812 -0.533 1 89.38 87 ARG A O 1
ATOM 690 N N . ASP A 1 88 ? -6.922 25.203 0.953 1 92.44 88 ASP A N 1
ATOM 691 C CA . ASP A 1 88 ? -5.711 25.344 0.152 1 92.44 88 ASP A CA 1
ATOM 692 C C . ASP A 1 88 ? -4.859 24.062 0.228 1 92.44 88 ASP A C 1
ATOM 694 O O . ASP A 1 88 ? -3.939 23.891 -0.573 1 92.44 88 ASP A O 1
ATOM 698 N N . MET A 1 89 ? -5.172 23.281 1.171 1 94.12 89 MET A N 1
ATOM 699 C CA . MET A 1 89 ? -4.5 21.984 1.247 1 94.12 89 MET A CA 1
ATOM 700 C C . MET A 1 89 ? -5.219 20.953 0.387 1 94.12 89 MET A C 1
ATOM 702 O O . MET A 1 89 ? -6.348 20.562 0.688 1 94.12 89 MET A O 1
ATOM 706 N N . PRO A 1 90 ? -4.555 20.469 -0.564 1 92.62 90 PRO A N 1
ATOM 707 C CA . PRO A 1 90 ? -5.211 19.656 -1.587 1 92.62 90 PRO A CA 1
ATOM 708 C C . PRO A 1 90 ? -5.344 18.188 -1.176 1 92.62 90 PRO A C 1
ATOM 710 O O . PRO A 1 90 ? -4.973 17.297 -1.939 1 92.62 90 PRO A O 1
ATOM 713 N N . PHE A 1 91 ? -6.016 17.906 -0.074 1 95.12 91 PHE A N 1
ATOM 714 C CA . PHE A 1 91 ? -6.184 16.531 0.399 1 95.12 91 PHE A CA 1
ATOM 715 C C . PHE A 1 91 ? -6.934 15.695 -0.625 1 95.12 91 PHE A C 1
ATOM 717 O O . PHE A 1 91 ? -6.539 14.562 -0.92 1 95.12 91 PHE A O 1
ATOM 724 N N . GLY A 1 92 ? -7.953 16.281 -1.133 1 94.81 92 GLY A N 1
ATOM 725 C CA . GLY A 1 92 ? -8.781 15.562 -2.092 1 94.81 92 GLY A CA 1
ATOM 726 C C . GLY A 1 92 ? -8.055 15.25 -3.387 1 94.81 92 GLY A C 1
ATOM 727 O O . GLY A 1 92 ? -8.125 14.125 -3.887 1 94.81 92 GLY A O 1
ATOM 728 N N . ASP A 1 93 ? -7.398 16.25 -3.875 1 95.56 93 ASP A N 1
ATOM 729 C CA . ASP A 1 93 ? -6.664 16.062 -5.121 1 95.56 93 ASP A CA 1
ATOM 730 C C . ASP A 1 93 ? -5.562 15.023 -4.961 1 95.56 93 ASP A C 1
ATOM 732 O O . ASP A 1 93 ? -5.391 14.156 -5.824 1 95.56 93 ASP A O 1
ATOM 736 N N . ILE A 1 94 ? -4.852 15.078 -3.893 1 97.06 94 ILE A N 1
ATOM 737 C CA . ILE A 1 94 ? -3.768 14.133 -3.643 1 97.06 94 ILE A CA 1
ATOM 738 C C . ILE A 1 94 ? -4.336 12.727 -3.49 1 97.06 94 ILE A C 1
ATOM 740 O O . ILE A 1 94 ? -3.807 11.773 -4.062 1 97.06 94 ILE A O 1
ATOM 744 N N . TYR A 1 95 ? -5.434 12.609 -2.811 1 97.06 95 TYR A N 1
ATOM 745 C CA . TYR A 1 95 ? -6.094 11.32 -2.68 1 97.06 95 TYR A CA 1
ATOM 746 C C . TYR A 1 95 ? -6.445 10.742 -4.047 1 97.06 95 TYR A C 1
ATOM 748 O O . TYR A 1 95 ? -6.078 9.609 -4.363 1 97.06 95 TYR A O 1
ATOM 756 N N . ARG A 1 96 ? -7.055 11.562 -4.828 1 97 96 ARG A N 1
ATOM 757 C CA . ARG A 1 96 ? -7.555 11.086 -6.117 1 97 96 ARG A CA 1
ATOM 758 C C . ARG A 1 96 ? -6.406 10.719 -7.051 1 97 96 ARG A C 1
ATOM 760 O O . ARG A 1 96 ? -6.457 9.695 -7.73 1 97 96 ARG A O 1
ATOM 767 N N . ARG A 1 97 ? -5.445 11.516 -7.047 1 97.69 97 ARG A N 1
ATOM 768 C CA . ARG A 1 97 ? -4.328 11.273 -7.953 1 97.69 97 ARG A CA 1
ATOM 769 C C . ARG A 1 97 ? -3.514 10.062 -7.512 1 97.69 97 ARG A C 1
ATOM 771 O O . ARG A 1 97 ? -3.127 9.234 -8.336 1 97.69 97 ARG A O 1
ATOM 778 N N . LEU A 1 98 ? -3.266 9.953 -6.238 1 98 98 LEU A N 1
ATOM 779 C CA . LEU A 1 98 ? -2.535 8.789 -5.75 1 98 98 LEU A CA 1
ATOM 780 C C . LEU A 1 98 ? -3.357 7.516 -5.926 1 98 98 LEU A C 1
ATOM 782 O O . LEU A 1 98 ? -2.812 6.465 -6.277 1 98 98 LEU A O 1
ATOM 786 N N . ASP A 1 99 ? -4.629 7.586 -5.676 1 97 99 ASP A N 1
ATOM 787 C CA . ASP A 1 99 ? -5.492 6.43 -5.898 1 97 99 ASP A CA 1
ATOM 788 C C . ASP A 1 99 ? -5.391 5.938 -7.34 1 97 99 ASP A C 1
ATOM 790 O O . ASP A 1 99 ? -5.188 4.746 -7.582 1 97 99 ASP A O 1
ATOM 794 N N . ALA A 1 100 ? -5.504 6.816 -8.219 1 96.94 100 ALA A N 1
ATOM 795 C CA . ALA A 1 100 ? -5.41 6.477 -9.641 1 96.94 100 ALA A CA 1
ATOM 796 C C . ALA A 1 100 ? -4.039 5.898 -9.977 1 96.94 100 ALA A C 1
ATOM 798 O O . ALA A 1 100 ? -3.932 4.969 -10.781 1 96.94 100 ALA A O 1
ATOM 799 N N . ALA A 1 101 ? -3.031 6.41 -9.383 1 97.62 101 ALA A N 1
ATOM 800 C CA . ALA A 1 101 ? -1.655 6.09 -9.758 1 97.62 101 ALA A CA 1
ATOM 801 C C . ALA A 1 101 ? -1.241 4.727 -9.203 1 97.62 101 ALA A C 1
ATOM 803 O O . ALA A 1 101 ? -0.417 4.031 -9.805 1 97.62 101 ALA A O 1
ATOM 804 N N . ILE A 1 102 ? -1.858 4.25 -8 1 97.06 102 ILE A N 1
ATOM 805 C CA . ILE A 1 102 ? -1.185 3.135 -7.352 1 97.06 102 ILE A CA 1
ATOM 806 C C . ILE A 1 102 ? -2.176 1.998 -7.117 1 97.06 102 ILE A C 1
ATOM 808 O O . ILE A 1 102 ? -1.79 0.908 -6.691 1 97.06 102 ILE A O 1
ATOM 812 N N . LYS A 1 103 ? -3.441 2.105 -7.496 1 91.81 103 LYS A N 1
ATOM 813 C CA . LYS A 1 103 ? -4.492 1.144 -7.176 1 91.81 103 LYS A CA 1
ATOM 814 C C . LYS A 1 103 ? -4.266 -0.179 -7.902 1 91.81 103 LYS A C 1
ATOM 816 O O . LYS A 1 103 ? -4.738 -1.227 -7.453 1 91.81 103 LYS A O 1
ATOM 821 N N . LEU A 1 104 ? -3.498 -0.164 -8.945 1 86.88 104 LEU A N 1
ATOM 822 C CA . LEU A 1 104 ? -3.266 -1.39 -9.703 1 86.88 104 LEU A CA 1
ATOM 823 C C . LEU A 1 104 ? -1.988 -2.082 -9.234 1 86.88 104 LEU A C 1
ATOM 825 O O . LEU A 1 104 ? -1.604 -3.119 -9.781 1 86.88 104 LEU A O 1
ATOM 829 N N . TYR A 1 105 ? -1.32 -1.521 -8.242 1 87.62 105 TYR A N 1
ATOM 830 C CA . TYR A 1 105 ? -0.152 -2.07 -7.562 1 87.62 105 TYR A CA 1
ATOM 831 C C . TYR A 1 105 ? 0.945 -2.416 -8.562 1 87.62 105 TYR A C 1
ATOM 833 O O . TYR A 1 105 ? 1.748 -1.559 -8.93 1 87.62 105 TYR A O 1
ATOM 841 N N . HIS A 1 106 ? 0.863 -3.568 -9.344 1 81.94 106 HIS A N 1
ATOM 842 C CA . HIS A 1 106 ? 1.894 -4.055 -10.258 1 81.94 106 HIS A CA 1
ATOM 843 C C . HIS A 1 106 ? 2.006 -3.16 -11.484 1 81.94 106 HIS A C 1
ATOM 845 O O . HIS A 1 106 ? 3.035 -3.158 -12.164 1 81.94 106 HIS A O 1
ATOM 851 N N . ASP A 1 107 ? 0.955 -2.447 -11.695 1 89.06 107 ASP A N 1
ATOM 852 C CA . ASP A 1 107 ? 0.948 -1.534 -12.836 1 89.06 107 ASP A CA 1
ATOM 853 C C . ASP A 1 107 ? 0.682 -0.099 -12.391 1 89.06 107 ASP A C 1
ATOM 855 O O . ASP A 1 107 ? -0.194 0.575 -12.938 1 89.06 107 ASP A O 1
ATOM 859 N N . ALA A 1 108 ? 1.476 0.334 -11.461 1 95.94 108 ALA A N 1
ATOM 860 C CA . ALA A 1 108 ? 1.339 1.695 -10.953 1 95.94 108 ALA A CA 1
ATOM 861 C C . ALA A 1 108 ? 1.88 2.713 -11.953 1 95.94 108 ALA A C 1
ATOM 863 O O . ALA A 1 108 ? 2.83 2.428 -12.688 1 95.94 108 ALA A O 1
ATOM 864 N N . ASP A 1 109 ? 1.286 3.889 -12.008 1 97.38 109 ASP A N 1
ATOM 865 C CA . ASP A 1 109 ? 1.761 4.988 -12.844 1 97.38 109 ASP A CA 1
ATOM 866 C C . ASP A 1 109 ? 2.918 5.727 -12.172 1 97.38 109 ASP A C 1
ATOM 868 O O . ASP A 1 109 ? 2.711 6.73 -11.492 1 97.38 109 ASP A O 1
ATOM 872 N N . LEU A 1 110 ? 4.098 5.34 -12.453 1 97.38 110 LEU A N 1
ATOM 873 C CA . LEU A 1 110 ? 5.285 5.84 -11.766 1 97.38 110 LEU A CA 1
ATOM 874 C C . LEU A 1 110 ? 5.57 7.285 -12.164 1 97.38 110 LEU A C 1
ATOM 876 O O . LEU A 1 110 ? 6.156 8.039 -11.383 1 97.38 110 LEU A O 1
ATOM 880 N N . ASN A 1 111 ? 5.164 7.621 -13.352 1 96.88 111 ASN A N 1
ATOM 881 C CA . ASN A 1 111 ? 5.336 9.016 -13.75 1 96.88 111 ASN A CA 1
ATOM 882 C C . ASN A 1 111 ? 4.484 9.953 -12.898 1 96.88 111 ASN A C 1
ATOM 884 O O . ASN A 1 111 ? 4.965 10.984 -12.438 1 96.88 111 ASN A O 1
ATOM 888 N N . MET A 1 112 ? 3.301 9.539 -12.727 1 97.81 112 MET A N 1
ATOM 889 C CA . MET A 1 112 ? 2.412 10.336 -11.883 1 97.81 112 MET A CA 1
ATOM 890 C C . MET A 1 112 ? 2.916 10.375 -10.445 1 97.81 112 MET A C 1
ATOM 892 O O . MET A 1 112 ? 2.908 11.43 -9.812 1 97.81 112 MET A O 1
ATOM 896 N N . VAL A 1 113 ? 3.395 9.312 -9.969 1 98.19 113 VAL A N 1
ATOM 897 C CA . VAL A 1 113 ? 3.926 9.242 -8.609 1 98.19 113 VAL A CA 1
ATOM 898 C C . VAL A 1 113 ? 5.125 10.18 -8.477 1 98.19 113 VAL A C 1
ATOM 900 O O . VAL A 1 113 ? 5.227 10.93 -7.504 1 98.19 113 VAL A O 1
ATOM 903 N N . TRP A 1 114 ? 5.977 10.117 -9.445 1 97.69 114 TRP A N 1
ATOM 904 C CA . TRP A 1 114 ? 7.172 10.953 -9.43 1 97.69 114 TRP A CA 1
ATOM 905 C C . TRP A 1 114 ? 6.797 12.43 -9.391 1 97.69 114 TRP A C 1
ATOM 907 O O . TRP A 1 114 ? 7.395 13.211 -8.648 1 97.69 114 TRP A O 1
ATOM 917 N N . GLU A 1 115 ? 5.82 12.812 -10.086 1 96.75 115 GLU A N 1
ATOM 918 C CA . GLU A 1 115 ? 5.336 14.188 -10.102 1 96.75 115 GLU A CA 1
ATOM 919 C C . GLU A 1 115 ? 4.77 14.586 -8.742 1 96.75 115 GLU A C 1
ATOM 921 O O . GLU A 1 115 ? 5.074 15.664 -8.227 1 96.75 115 GLU A O 1
ATOM 926 N N . ILE A 1 116 ? 3.967 13.758 -8.188 1 97.56 116 ILE A N 1
ATOM 927 C CA . ILE A 1 116 ? 3.309 14.047 -6.918 1 97.56 116 ILE A CA 1
ATOM 928 C C . ILE A 1 116 ? 4.355 14.195 -5.812 1 97.56 116 ILE A C 1
ATOM 930 O O . ILE A 1 116 ? 4.289 15.125 -5.008 1 97.56 116 ILE A O 1
ATOM 934 N N . VAL A 1 117 ? 5.371 13.336 -5.812 1 97.19 117 VAL A N 1
ATOM 935 C CA . VAL A 1 117 ? 6.336 13.305 -4.719 1 97.19 117 VAL A CA 1
ATOM 936 C C . VAL A 1 117 ? 7.262 14.508 -4.809 1 97.19 117 VAL A C 1
ATOM 938 O O . VAL A 1 117 ? 7.777 14.984 -3.791 1 97.19 117 VAL A O 1
ATOM 941 N N . HIS A 1 118 ? 7.434 15.07 -5.969 1 96.38 118 HIS A N 1
ATOM 942 C CA . HIS A 1 118 ? 8.375 16.172 -6.133 1 96.38 118 HIS A CA 1
ATOM 943 C C . HIS A 1 118 ? 7.652 17.516 -6.117 1 96.38 118 HIS A C 1
ATOM 945 O O . HIS A 1 118 ? 8.242 18.531 -5.758 1 96.38 118 HIS A O 1
ATOM 951 N N . ALA A 1 119 ? 6.43 17.5 -6.43 1 95.12 119 ALA A N 1
ATOM 952 C CA . ALA A 1 119 ? 5.738 18.781 -6.574 1 95.12 119 ALA A CA 1
ATOM 953 C C . ALA A 1 119 ? 4.715 18.984 -5.461 1 95.12 119 ALA A C 1
ATOM 955 O O . ALA A 1 119 ? 4.82 19.922 -4.672 1 95.12 119 ALA A O 1
ATOM 956 N N . GLU A 1 120 ? 3.814 18.094 -5.277 1 95.31 120 GLU A N 1
ATOM 957 C CA . GLU A 1 120 ? 2.664 18.281 -4.402 1 95.31 120 GLU A CA 1
ATOM 958 C C . GLU A 1 120 ? 3.018 17.969 -2.949 1 95.31 120 GLU A C 1
ATOM 960 O O . GLU A 1 120 ? 2.596 18.688 -2.037 1 95.31 120 GLU A O 1
ATOM 965 N N . LEU A 1 121 ? 3.828 16.984 -2.773 1 97.19 121 LEU A N 1
ATOM 966 C CA . LEU A 1 121 ? 4.035 16.5 -1.412 1 97.19 121 LEU A CA 1
ATOM 967 C C . LEU A 1 121 ? 4.863 17.5 -0.605 1 97.19 121 LEU A C 1
ATOM 969 O O . LEU A 1 121 ? 4.559 17.766 0.561 1 97.19 121 LEU A O 1
ATOM 973 N N . PRO A 1 122 ? 5.941 18.078 -1.199 1 96.19 122 PRO A N 1
ATOM 974 C CA . PRO A 1 122 ? 6.672 19.094 -0.433 1 96.19 122 PRO A CA 1
ATOM 975 C C . PRO A 1 122 ? 5.801 20.297 -0.053 1 96.19 122 PRO A C 1
ATOM 977 O O . PRO A 1 122 ? 5.922 20.828 1.054 1 96.19 122 PRO A O 1
ATOM 980 N N . VAL A 1 123 ? 4.895 20.656 -0.914 1 95.62 123 VAL A N 1
ATOM 981 C CA . VAL A 1 123 ? 3.998 21.781 -0.66 1 95.62 123 VAL A CA 1
ATOM 982 C C . VAL A 1 123 ? 3.045 21.438 0.482 1 95.62 123 VAL A C 1
ATOM 984 O O . VAL A 1 123 ? 2.875 22.219 1.417 1 95.62 123 VAL A O 1
ATOM 987 N N . LEU A 1 124 ? 2.455 20.281 0.408 1 96.88 124 LEU A N 1
ATOM 988 C CA . LEU A 1 124 ? 1.529 19.844 1.45 1 96.88 124 LEU A CA 1
ATOM 989 C C . LEU A 1 124 ? 2.238 19.75 2.797 1 96.88 124 LEU A C 1
ATOM 991 O O . LEU A 1 124 ? 1.693 20.156 3.822 1 96.88 124 LEU A O 1
ATOM 995 N N . SER A 1 125 ? 3.438 19.188 2.766 1 96.38 125 SER A N 1
ATOM 996 C CA . SER A 1 125 ? 4.215 19.062 3.994 1 96.38 125 SER A CA 1
ATOM 997 C C . SER A 1 125 ? 4.469 20.422 4.641 1 96.38 125 SER A C 1
ATOM 999 O O . SER A 1 125 ? 4.348 20.562 5.855 1 96.38 125 SER A O 1
ATOM 1001 N N . ALA A 1 126 ? 4.785 21.375 3.885 1 95.5 126 ALA A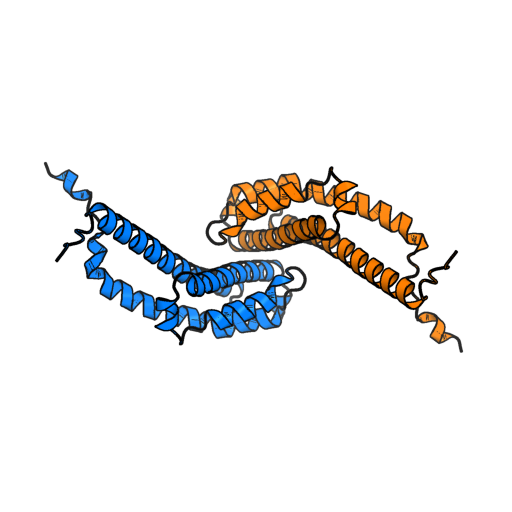 N 1
ATOM 1002 C CA . ALA A 1 126 ? 5.043 22.719 4.383 1 95.5 126 ALA A CA 1
ATOM 1003 C C . ALA A 1 126 ? 3.773 23.359 4.945 1 95.5 126 ALA A C 1
ATOM 1005 O O . ALA A 1 126 ? 3.812 24.031 5.977 1 95.5 126 ALA A O 1
ATOM 1006 N N . GLN A 1 127 ? 2.691 23.141 4.281 1 95.62 127 GLN A N 1
ATOM 1007 C CA . GLN A 1 127 ? 1.409 23.672 4.738 1 95.62 127 GLN A CA 1
ATOM 1008 C C . GLN A 1 127 ? 1.012 23.062 6.082 1 95.62 127 GLN A C 1
ATOM 1010 O O . GLN A 1 127 ? 0.533 23.781 6.969 1 95.62 127 GLN A O 1
ATOM 1015 N N . ILE A 1 128 ? 1.222 21.766 6.195 1 95.38 128 ILE A N 1
ATOM 1016 C CA . ILE A 1 128 ? 0.885 21.094 7.441 1 95.38 128 ILE A CA 1
ATOM 1017 C C . ILE A 1 128 ? 1.76 21.625 8.57 1 95.38 128 ILE A C 1
ATOM 1019 O O . ILE A 1 128 ? 1.278 21.844 9.688 1 95.38 128 ILE A O 1
ATOM 1023 N N . ALA A 1 129 ? 2.992 21.797 8.297 1 91.75 129 ALA A N 1
ATOM 1024 C CA . ALA A 1 129 ? 3.902 22.344 9.305 1 91.75 129 ALA A CA 1
ATOM 1025 C C . ALA A 1 129 ? 3.428 23.703 9.789 1 91.75 129 ALA A C 1
ATOM 1027 O O . ALA A 1 129 ? 3.492 24 10.984 1 91.75 129 ALA A O 1
ATOM 1028 N N . THR A 1 130 ? 2.953 24.5 8.93 1 89.56 130 THR A N 1
ATOM 1029 C CA . THR A 1 130 ? 2.473 25.844 9.258 1 89.56 130 THR A CA 1
ATOM 1030 C C . THR A 1 130 ? 1.232 25.766 10.141 1 89.56 130 THR A C 1
ATOM 1032 O O . THR A 1 130 ? 1.126 26.5 11.125 1 89.56 130 THR A O 1
ATOM 1035 N N . VAL A 1 131 ? 0.344 24.859 9.812 1 88 131 VAL A N 1
ATOM 1036 C CA . VAL A 1 131 ? -0.905 24.719 10.555 1 88 131 VAL A CA 1
ATOM 1037 C C . VAL A 1 131 ? -0.624 24.141 11.945 1 88 131 VAL A C 1
ATOM 1039 O O . VAL A 1 131 ? -1.26 24.547 12.93 1 88 131 VAL A O 1
ATOM 1042 N N . ARG A 1 132 ? 0.224 23.188 11.953 1 83.38 132 ARG A N 1
ATOM 1043 C CA . ARG A 1 132 ? 0.587 22.594 13.234 1 83.38 132 ARG A CA 1
ATOM 1044 C C . ARG A 1 132 ? 1.19 23.625 14.172 1 83.38 132 ARG A C 1
ATOM 1046 O O . ARG A 1 132 ? 0.929 23.609 15.375 1 83.38 132 ARG A O 1
ATOM 1053 N N . ALA A 1 133 ? 1.981 24.453 13.688 1 80.25 133 ALA A N 1
ATOM 1054 C CA . ALA A 1 133 ? 2.598 25.516 14.484 1 80.25 133 ALA A CA 1
ATOM 1055 C C . ALA A 1 133 ? 1.544 26.469 15.039 1 80.25 133 ALA A C 1
ATOM 1057 O O . ALA A 1 133 ? 1.661 26.938 16.172 1 80.25 133 ALA A O 1
ATOM 1058 N N . HIS A 1 134 ? 0.546 26.656 14.281 1 73.69 134 HIS A N 1
ATOM 1059 C CA . HIS A 1 134 ? -0.523 27.547 14.711 1 73.69 134 HIS A CA 1
ATOM 1060 C C . HIS A 1 134 ? -1.38 26.906 15.797 1 73.69 134 HIS A C 1
ATOM 1062 O O . HIS A 1 134 ? -1.799 27.562 16.75 1 73.69 134 HIS A O 1
ATOM 1068 N N . TYR A 1 135 ? -1.659 25.625 15.594 1 65.94 135 TYR A N 1
ATOM 1069 C CA . TYR A 1 135 ? -2.504 24.922 16.562 1 65.94 135 TYR A CA 1
ATOM 1070 C C . TYR A 1 135 ? -1.744 24.641 17.844 1 65.94 135 TYR A C 1
ATOM 1072 O O . TYR A 1 135 ? -2.332 24.625 18.922 1 65.94 135 TYR A O 1
ATOM 1080 N N . GLU A 1 136 ? -0.496 24.234 17.781 1 63.03 136 GLU A N 1
ATOM 1081 C CA . GLU A 1 136 ? 0.314 24.031 18.984 1 63.03 136 GLU A CA 1
ATOM 1082 C C . GLU A 1 136 ? 0.46 25.312 19.781 1 63.03 136 GLU A C 1
ATOM 1084 O O . GLU A 1 136 ? 0.481 25.281 21.016 1 63.03 136 GLU A O 1
ATOM 1089 N N . GLN A 1 137 ? 0.553 26.359 19.141 1 57.69 137 GLN A N 1
ATOM 1090 C CA . GLN A 1 137 ? 0.624 27.656 19.812 1 57.69 137 GLN A CA 1
ATOM 1091 C C . GLN A 1 137 ? -0.708 28 20.469 1 57.69 137 GLN A C 1
ATOM 1093 O O . GLN A 1 137 ? -0.736 28.578 21.547 1 57.69 137 GLN A O 1
ATOM 1098 N N . SER A 1 138 ? -1.757 27.531 19.797 1 55.31 138 SER A N 1
ATOM 1099 C CA . SER A 1 138 ? -3.062 27.812 20.375 1 55.31 138 SER A CA 1
ATOM 1100 C C . SER A 1 138 ? -3.373 26.844 21.516 1 55.31 138 SER A C 1
ATOM 1102 O O . SER A 1 138 ? -4.027 27.219 22.5 1 55.31 138 SER A O 1
ATOM 1104 N N . ASN A 1 139 ? -3.105 25.547 21.312 1 49.97 139 ASN A N 1
ATOM 1105 C CA . ASN A 1 139 ? -3.34 24.562 22.375 1 49.97 139 ASN A CA 1
ATOM 1106 C C . ASN A 1 139 ? -2.338 24.719 23.516 1 49.97 139 ASN A C 1
ATOM 1108 O O . ASN A 1 139 ? -2.318 23.922 24.438 1 49.97 139 ASN A O 1
ATOM 1112 N N . ASP A 1 140 ? -1.272 25.391 23.391 1 45.66 140 ASP A N 1
ATOM 1113 C CA . ASP A 1 140 ? -0.518 25.719 24.594 1 45.66 140 ASP A CA 1
ATOM 1114 C C . ASP A 1 140 ? -1.449 26.141 25.734 1 45.66 140 ASP A C 1
ATOM 1116 O O . ASP A 1 140 ? -1.113 26 26.906 1 45.66 140 ASP A O 1
ATOM 1120 N N . THR A 1 141 ? -2.613 26.547 25.5 1 38.62 141 THR A N 1
ATOM 1121 C CA . THR A 1 141 ? -3.486 26.656 26.672 1 38.62 141 THR A CA 1
ATOM 1122 C C . THR A 1 141 ? -3.967 25.266 27.109 1 38.62 141 THR A C 1
ATOM 1124 O O . THR A 1 141 ? -4.027 24.984 28.297 1 38.62 141 THR A O 1
ATOM 1127 N N . LEU A 1 142 ? -4.477 24.391 26.203 1 38.22 142 LEU A N 1
ATOM 1128 C CA . LEU A 1 142 ? -4.93 23.062 26.578 1 38.22 142 LEU A CA 1
ATOM 1129 C C . LEU A 1 142 ? -3.754 22.094 26.688 1 38.22 142 LEU A C 1
ATOM 1131 O O . LEU A 1 142 ? -3.941 20.906 26.969 1 38.22 142 LEU A O 1
ATOM 1135 N N . SER A 1 143 ? -2.553 22.391 26.281 1 39.66 143 SER A N 1
ATOM 1136 C CA . SER A 1 143 ? -1.426 21.562 26.688 1 39.66 143 SER A CA 1
ATOM 1137 C C . SER A 1 143 ? -1.461 21.266 28.188 1 39.66 143 SER A C 1
ATOM 1139 O O . SER A 1 143 ? -0.49 20.75 28.75 1 39.66 143 SER A O 1
ATOM 1141 N N . LEU A 1 144 ? -2.416 21.688 28.875 1 36 144 LEU A N 1
ATOM 1142 C CA . LEU A 1 144 ? -2.658 21.234 30.25 1 36 144 LEU A CA 1
ATOM 1143 C C . LEU A 1 144 ? -2.672 19.703 30.328 1 36 144 LEU A C 1
ATOM 1145 O O . LEU A 1 144 ? -2.48 19.141 31.391 1 36 144 LEU A O 1
ATOM 1149 N N . TRP A 1 145 ? -2.969 19.062 29.234 1 36.06 145 TRP A N 1
ATOM 1150 C CA . TRP A 1 145 ? -3.047 17.609 29.422 1 36.0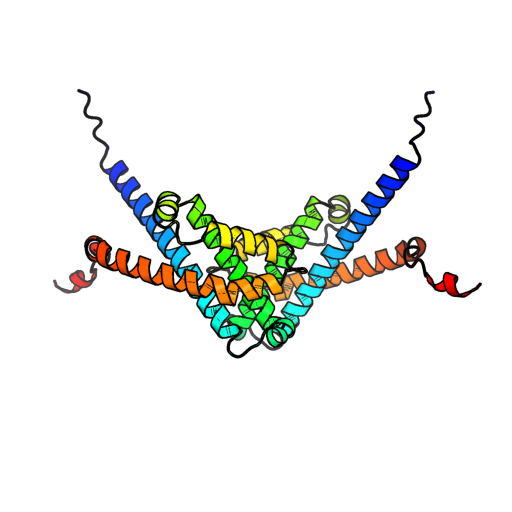6 145 TRP A CA 1
ATOM 1151 C C . TRP A 1 145 ? -1.666 17.031 29.703 1 36.06 145 TRP A C 1
ATOM 1153 O O . TRP A 1 145 ? -1.522 15.812 29.875 1 36.06 145 TRP A O 1
ATOM 1163 N N . ARG A 1 146 ? -0.584 17.734 29.516 1 35.34 146 ARG A N 1
ATOM 1164 C CA . ARG A 1 146 ? 0.638 17.266 30.156 1 35.34 146 ARG A CA 1
ATOM 1165 C C . ARG A 1 146 ? 0.466 17.188 31.672 1 35.34 146 ARG A C 1
ATOM 1167 O O . ARG A 1 146 ? 0.483 18.203 32.344 1 35.34 146 ARG A O 1
ATOM 1174 N N . PHE A 1 147 ? -0.6 16.594 32.25 1 32.38 147 PHE A N 1
ATOM 1175 C CA . PHE A 1 147 ? -0.682 16.297 33.688 1 32.38 147 PHE A CA 1
ATOM 1176 C C . PHE A 1 147 ? 0.664 15.828 34.219 1 32.38 147 PHE A C 1
ATOM 1178 O O . PHE A 1 147 ? 1.239 14.867 33.688 1 32.38 147 PHE A O 1
ATOM 1185 N N . ASN A 1 148 ? 1.524 16.656 34.75 1 33.59 148 ASN A N 1
ATOM 1186 C CA . ASN A 1 148 ? 2.617 16.641 35.719 1 33.59 148 ASN A CA 1
ATOM 1187 C C . ASN A 1 148 ? 2.389 15.602 36.812 1 33.59 148 ASN A C 1
ATOM 1189 O O . ASN A 1 148 ? 1.514 15.766 37.656 1 33.59 148 ASN A O 1
ATOM 1193 N N . ASP A 1 149 ? 2.234 14.297 36.562 1 32.94 149 ASP A N 1
ATOM 1194 C CA . ASP A 1 149 ? 2.383 13.328 37.656 1 32.94 149 ASP A CA 1
ATOM 1195 C C . ASP A 1 149 ? 3.66 13.586 38.469 1 32.94 149 ASP A C 1
ATOM 1197 O O . ASP A 1 149 ? 4.031 12.789 39.312 1 32.94 149 ASP A O 1
ATOM 1201 N N . ALA A 1 150 ? 4.477 14.516 38.188 1 31.72 150 ALA A N 1
ATOM 1202 C CA . ALA A 1 150 ? 5.648 14.703 39.062 1 31.72 150 ALA A CA 1
ATOM 1203 C C . ALA A 1 150 ? 5.242 15.094 40.469 1 31.72 150 ALA A C 1
ATOM 1205 O O . ALA A 1 150 ? 6.082 15.164 41.375 1 31.72 150 ALA A O 1
ATOM 1206 N N . SER A 1 151 ? 4.094 15.672 40.688 1 33.38 151 SER A N 1
ATOM 1207 C CA . SER A 1 151 ? 3.982 16.172 42.031 1 33.38 151 SER A CA 1
ATOM 1208 C C . SER A 1 151 ? 3.971 15.031 43.062 1 33.38 151 SER A C 1
ATOM 1210 O O . SER A 1 151 ? 3.797 15.258 44.25 1 33.38 151 SER A O 1
ATOM 1212 N N . MET A 1 152 ? 3.746 13.758 42.594 1 30.91 152 MET A N 1
ATOM 1213 C CA . MET A 1 152 ? 3.738 12.875 43.75 1 30.91 152 MET A CA 1
ATOM 1214 C C . MET A 1 152 ? 5.129 12.781 44.375 1 30.91 152 MET A C 1
ATOM 1216 O O . MET A 1 152 ? 5.387 11.898 45.188 1 30.91 152 MET A O 1
ATOM 1220 N N . ALA A 1 153 ? 6.078 13.555 43.844 1 28.17 153 ALA A N 1
ATOM 1221 C CA . ALA A 1 153 ? 7.344 13.438 44.594 1 28.17 153 ALA A CA 1
ATOM 1222 C C . ALA A 1 153 ? 7.242 14.055 45.969 1 28.17 153 ALA A C 1
ATOM 1224 O O . ALA A 1 153 ? 8.148 13.898 46.781 1 28.17 153 ALA A O 1
ATOM 1225 N N . ASP A 1 154 ? 6.473 15.094 46.188 1 26.06 154 ASP A N 1
ATOM 1226 C CA . ASP A 1 154 ? 6.852 15.938 47.312 1 26.06 154 ASP A CA 1
ATOM 1227 C C . ASP A 1 154 ? 6.617 15.211 48.625 1 26.06 154 ASP A C 1
ATOM 1229 O O . ASP A 1 154 ? 7.43 15.312 49.562 1 26.06 154 ASP A O 1
ATOM 1233 N N . GLY A 1 155 ? 5.387 14.82 49.031 1 22.92 155 GLY A N 1
ATOM 1234 C CA . GLY A 1 155 ? 5.32 14.625 50.469 1 22.92 155 GLY A CA 1
ATOM 1235 C C . GLY A 1 155 ? 5.977 13.336 50.906 1 22.92 155 GLY A C 1
ATOM 1236 O O . GLY A 1 155 ? 6.184 12.422 50.125 1 22.92 155 GLY A O 1
ATOM 1237 N N . MET B 1 1 ? -40.438 -26.891 -29.844 1 39 1 MET B N 1
ATOM 1238 C CA . MET B 1 1 ? -39.031 -26.969 -29.438 1 39 1 MET B CA 1
ATOM 1239 C C . MET B 1 1 ? -38.25 -25.781 -29.969 1 39 1 MET B C 1
ATOM 1241 O O . MET B 1 1 ? -38 -25.672 -31.172 1 39 1 MET B O 1
ATOM 1245 N N . THR B 1 2 ? -38.5 -24.562 -29.484 1 42.22 2 THR B N 1
ATOM 1246 C CA . THR B 1 2 ? -37.906 -23.281 -29.828 1 42.22 2 THR B CA 1
ATOM 1247 C C . THR B 1 2 ? -36.406 -23.281 -29.609 1 42.22 2 THR B C 1
ATOM 1249 O O . THR B 1 2 ? -35.938 -23.484 -28.484 1 42.22 2 THR B O 1
ATOM 1252 N N . ASN B 1 3 ? -35.656 -23.703 -30.609 1 44.91 3 ASN B N 1
ATOM 1253 C CA . ASN B 1 3 ? -34.188 -23.688 -30.656 1 44.91 3 ASN B CA 1
ATOM 1254 C C . ASN B 1 3 ? -33.656 -22.297 -30.375 1 44.91 3 ASN B C 1
ATOM 1256 O O . ASN B 1 3 ? -33.906 -21.344 -31.109 1 44.91 3 ASN B O 1
ATOM 1260 N N . ILE B 1 4 ? -33.5 -21.891 -29.172 1 50.16 4 ILE B N 1
ATOM 1261 C CA . ILE B 1 4 ? -32.781 -20.672 -28.812 1 50.16 4 ILE B CA 1
ATOM 1262 C C . ILE B 1 4 ? -31.422 -20.656 -29.531 1 50.16 4 ILE B C 1
ATOM 1264 O O . ILE B 1 4 ? -30.562 -21.5 -29.25 1 50.16 4 ILE B O 1
ATOM 1268 N N . VAL B 1 5 ? -31.375 -20.281 -30.734 1 47.09 5 VAL B N 1
ATOM 1269 C CA . VAL B 1 5 ? -30.141 -20.047 -31.5 1 47.09 5 VAL B CA 1
ATOM 1270 C C . VAL B 1 5 ? -29.312 -18.969 -30.812 1 47.09 5 VAL B C 1
ATOM 1272 O O . VAL B 1 5 ? -29.766 -17.844 -30.641 1 47.09 5 VAL B O 1
ATOM 1275 N N . CYS B 1 6 ? -28.578 -19.469 -29.891 1 54.31 6 CYS B N 1
ATOM 1276 C CA . CYS B 1 6 ? -27.609 -18.5 -29.375 1 54.31 6 CYS B CA 1
ATOM 1277 C C . CYS B 1 6 ? -26.844 -17.844 -30.516 1 54.31 6 CYS B C 1
ATOM 1279 O O . CYS B 1 6 ? -26.359 -18.516 -31.422 1 54.31 6 CYS B O 1
ATOM 1281 N N . HIS B 1 7 ? -27.062 -16.688 -30.828 1 61.97 7 HIS B N 1
ATOM 1282 C CA . HIS B 1 7 ? -26.359 -15.938 -31.844 1 61.97 7 HIS B CA 1
ATOM 1283 C C . HIS B 1 7 ? -24.844 -16.047 -31.656 1 61.97 7 HIS B C 1
ATOM 1285 O O . HIS B 1 7 ? -24.359 -15.984 -30.516 1 61.97 7 HIS B O 1
ATOM 1291 N N . PRO B 1 8 ? -24.109 -16.422 -32.688 1 62.34 8 PRO B N 1
ATOM 1292 C CA . PRO B 1 8 ? -22.656 -16.562 -32.719 1 62.34 8 PRO B CA 1
ATOM 1293 C C . PRO B 1 8 ? -21.938 -15.414 -32 1 62.34 8 PRO B C 1
ATOM 1295 O O . PRO B 1 8 ? -20.922 -15.625 -31.328 1 62.34 8 PRO B O 1
ATOM 1298 N N . ALA B 1 9 ? -22.578 -14.312 -31.984 1 66.75 9 ALA B N 1
ATOM 1299 C CA . ALA B 1 9 ? -21.969 -13.156 -31.344 1 66.75 9 ALA B CA 1
ATOM 1300 C C . ALA B 1 9 ? -21.953 -13.312 -29.828 1 66.75 9 ALA B C 1
ATOM 1302 O O . ALA B 1 9 ? -20.984 -12.906 -29.172 1 66.75 9 ALA B O 1
ATOM 1303 N N . THR B 1 10 ? -22.969 -13.883 -29.328 1 67.69 10 THR B N 1
ATOM 1304 C CA . THR B 1 10 ? -23.062 -14.078 -27.891 1 67.69 10 THR B CA 1
ATOM 1305 C C . THR B 1 10 ? -22.047 -15.109 -27.406 1 67.69 10 THR B C 1
ATOM 1307 O O . THR B 1 10 ? -21.438 -14.945 -26.344 1 67.69 10 THR B O 1
ATOM 1310 N N . ILE B 1 11 ? -21.891 -16.047 -28.266 1 64.31 11 ILE B N 1
ATOM 1311 C CA . ILE B 1 11 ? -20.906 -17.078 -27.953 1 64.31 11 ILE B CA 1
ATOM 1312 C C . ILE B 1 11 ? -19.5 -16.484 -27.984 1 64.31 11 ILE B C 1
ATOM 1314 O O . ILE B 1 11 ? -18.688 -16.75 -27.109 1 64.31 11 ILE B O 1
ATOM 1318 N N . GLN B 1 12 ? -19.266 -15.734 -29.016 1 64.38 12 GLN B N 1
ATOM 1319 C CA . GLN B 1 12 ? -17.969 -15.086 -29.156 1 64.38 12 GLN B CA 1
ATOM 1320 C C . GLN B 1 12 ? -17.688 -14.156 -27.984 1 64.38 12 GLN B C 1
ATOM 1322 O O . GLN B 1 12 ? -16.562 -14.117 -27.469 1 64.38 12 GLN B O 1
ATOM 1327 N N . GLN B 1 13 ? -18.703 -13.328 -27.562 1 65.31 13 GLN B N 1
ATOM 1328 C CA . GLN B 1 13 ? -18.562 -12.43 -26.406 1 65.31 13 GLN B CA 1
ATOM 1329 C C . GLN B 1 13 ? -18.297 -13.219 -25.125 1 65.31 13 GLN B C 1
ATOM 1331 O O . GLN B 1 13 ? -17.5 -12.789 -24.297 1 65.31 13 GLN B O 1
ATOM 1336 N N . GLY B 1 14 ? -18.891 -14.266 -25.047 1 63.72 14 GLY B N 1
ATOM 1337 C CA . GLY B 1 14 ? -18.641 -15.148 -23.922 1 63.72 14 GLY B CA 1
ATOM 1338 C C . GLY B 1 14 ? -17.219 -15.68 -23.875 1 63.72 14 GLY B C 1
ATOM 1339 O O . GLY B 1 14 ? -16.594 -15.711 -22.812 1 63.72 14 GLY B O 1
ATOM 1340 N N . ILE B 1 15 ? -16.781 -16.016 -25.031 1 61.25 15 ILE B N 1
ATOM 1341 C CA . ILE B 1 15 ? -15.414 -16.516 -25.141 1 61.25 15 ILE B CA 1
ATOM 1342 C C . ILE B 1 15 ? -14.438 -15.398 -24.797 1 61.25 15 ILE B C 1
ATOM 1344 O O . ILE B 1 15 ? -13.461 -15.625 -24.078 1 61.25 15 ILE B O 1
ATOM 1348 N N . GLU B 1 16 ? -14.711 -14.234 -25.219 1 63.16 16 GLU B N 1
ATOM 1349 C CA . GLU B 1 16 ? -13.859 -13.086 -24.938 1 63.16 16 GLU B CA 1
ATOM 1350 C C . GLU B 1 16 ? -13.859 -12.758 -23.438 1 63.16 16 GLU B C 1
ATOM 1352 O O . GLU B 1 16 ? -12.812 -12.438 -22.875 1 63.16 16 GLU B O 1
ATOM 1357 N N . ILE B 1 17 ? -14.961 -12.844 -22.922 1 62.06 17 ILE B N 1
ATOM 1358 C CA . ILE B 1 17 ? -15.086 -12.578 -21.5 1 62.06 17 ILE B CA 1
ATOM 1359 C C . ILE B 1 17 ? -14.344 -13.656 -20.703 1 62.06 17 ILE B C 1
ATOM 1361 O O . ILE B 1 17 ? -13.648 -13.359 -19.734 1 62.06 17 ILE B O 1
ATOM 1365 N N . MET B 1 18 ? -14.469 -14.781 -21.25 1 62.16 18 MET B N 1
ATOM 1366 C CA . MET B 1 18 ? -13.797 -15.883 -20.578 1 62.16 18 MET B CA 1
ATOM 1367 C C . MET B 1 18 ? -12.281 -15.75 -20.688 1 62.16 18 MET B C 1
ATOM 1369 O O . MET B 1 18 ? -11.555 -16 -19.719 1 62.16 18 MET B O 1
ATOM 1373 N N . ALA B 1 19 ? -11.852 -15.445 -21.859 1 60.19 19 ALA B N 1
ATOM 1374 C CA . ALA B 1 19 ? -10.422 -15.242 -22.078 1 60.19 19 ALA B CA 1
ATOM 1375 C C . ALA B 1 19 ? -9.891 -14.094 -21.219 1 60.19 19 ALA B C 1
ATOM 1377 O O . ALA B 1 19 ? -8.797 -14.188 -20.656 1 60.19 19 ALA B O 1
ATOM 1378 N N . TYR B 1 20 ? -10.695 -13.039 -21.188 1 60.75 20 TYR B N 1
ATOM 1379 C CA . TYR B 1 20 ? -10.32 -11.891 -20.359 1 60.75 20 TYR B CA 1
ATOM 1380 C C . TYR B 1 20 ? -10.195 -12.281 -18.891 1 60.75 20 TYR B C 1
ATOM 1382 O O . TYR B 1 20 ? -9.242 -11.883 -18.219 1 60.75 20 TYR B O 1
ATOM 1390 N N . ARG B 1 21 ? -11.094 -13.07 -18.578 1 62.72 21 ARG B N 1
ATOM 1391 C CA . ARG B 1 21 ? -11.094 -13.477 -17.172 1 62.72 21 ARG B CA 1
ATOM 1392 C C . ARG B 1 21 ? -9.906 -14.383 -16.859 1 62.72 21 ARG B C 1
ATOM 1394 O O . ARG B 1 21 ? -9.312 -14.289 -15.789 1 62.72 21 ARG B O 1
ATOM 1401 N N . GLN B 1 22 ? -9.688 -15.258 -17.781 1 65.56 22 GLN B N 1
ATOM 1402 C CA . GLN B 1 22 ? -8.539 -16.125 -17.609 1 65.56 22 GLN B CA 1
ATOM 1403 C C . GLN B 1 22 ? -7.238 -15.328 -17.578 1 65.56 22 GLN B C 1
ATOM 1405 O O . GLN B 1 22 ? -6.336 -15.625 -16.781 1 65.56 22 GLN B O 1
ATOM 1410 N N . HIS B 1 23 ? -7.266 -14.383 -18.453 1 68.31 23 HIS B N 1
ATOM 1411 C CA . HIS B 1 23 ? -6.098 -13.508 -18.484 1 68.31 23 HIS B CA 1
ATOM 1412 C C . HIS B 1 23 ? -5.957 -12.734 -17.172 1 68.31 23 HIS B C 1
ATOM 1414 O O . HIS B 1 23 ? -4.848 -12.539 -16.672 1 68.31 23 HIS B O 1
ATOM 1420 N N . SER B 1 24 ? -7.098 -12.625 -16.672 1 82.94 24 SER B N 1
ATOM 1421 C CA . SER B 1 24 ? -7.07 -11.883 -15.414 1 82.94 24 SER B CA 1
ATOM 1422 C C . SER B 1 24 ? -6.605 -12.758 -14.258 1 82.94 24 SER B C 1
ATOM 1424 O O . SER B 1 24 ? -5.828 -12.312 -13.414 1 82.94 24 SER B O 1
ATOM 1426 N N . LEU B 1 25 ? -6.949 -14.039 -14.375 1 88.69 25 LEU B N 1
ATOM 1427 C CA . LEU B 1 25 ? -6.516 -14.945 -13.32 1 88.69 25 LEU B CA 1
ATOM 1428 C C . LEU B 1 25 ? -5.008 -15.156 -13.375 1 88.69 25 LEU B C 1
ATOM 1430 O O . LEU B 1 25 ? -4.332 -15.094 -12.344 1 88.69 25 LEU B O 1
ATOM 1434 N N . HIS B 1 26 ? -4.551 -15.398 -14.539 1 88.94 26 HIS B N 1
ATOM 1435 C CA . HIS B 1 26 ? -3.113 -15.562 -14.734 1 88.94 26 HIS B CA 1
ATOM 1436 C C . HIS B 1 26 ? -2.35 -14.336 -14.25 1 88.94 26 HIS B C 1
ATOM 1438 O O . HIS B 1 26 ? -1.29 -14.461 -13.633 1 88.94 26 HIS B O 1
ATOM 1444 N N . TYR B 1 27 ? -2.93 -13.266 -14.508 1 89.38 27 TYR B N 1
ATOM 1445 C CA . TYR B 1 27 ? -2.316 -12.008 -14.102 1 89.38 27 TYR B CA 1
ATOM 1446 C C . TYR B 1 27 ? -2.182 -11.938 -12.578 1 89.38 27 TYR B C 1
ATOM 1448 O O . TYR B 1 27 ? -1.119 -11.594 -12.062 1 89.38 27 TYR B O 1
ATOM 1456 N N . TYR B 1 28 ? -3.201 -12.289 -11.898 1 92.62 28 TYR B N 1
ATOM 1457 C CA . TYR B 1 28 ? -3.186 -12.211 -10.438 1 92.62 28 TYR B CA 1
ATOM 1458 C C . TYR B 1 28 ? -2.221 -13.234 -9.852 1 92.62 28 TYR B C 1
ATOM 1460 O O . TYR B 1 28 ? -1.457 -12.922 -8.938 1 92.62 28 TYR B O 1
ATOM 1468 N N . LEU B 1 29 ? -2.254 -14.406 -10.406 1 94.88 29 LEU B N 1
ATOM 1469 C CA . LEU B 1 29 ? -1.353 -15.438 -9.914 1 94.88 29 LEU B CA 1
ATOM 1470 C C . LEU B 1 29 ? 0.103 -15.047 -10.141 1 94.88 29 LEU B C 1
ATOM 1472 O O . LEU B 1 29 ? 0.934 -15.172 -9.242 1 94.88 29 LEU B O 1
ATOM 1476 N N . GLU B 1 30 ? 0.361 -14.555 -11.297 1 93.38 30 GLU B N 1
ATOM 1477 C CA . GLU B 1 30 ? 1.723 -14.133 -11.617 1 93.38 30 GLU B CA 1
ATOM 1478 C C . GLU B 1 30 ? 2.162 -12.961 -10.75 1 93.38 30 GLU B C 1
ATOM 1480 O O . GLU B 1 30 ? 3.326 -12.875 -10.359 1 93.38 30 GLU B O 1
ATOM 1485 N N . SER B 1 31 ? 1.254 -12.102 -10.477 1 95.06 31 SER B N 1
ATOM 1486 C CA . SER B 1 31 ? 1.593 -10.938 -9.664 1 95.06 31 SER B CA 1
ATOM 1487 C C . SER B 1 31 ? 1.986 -11.344 -8.25 1 95.06 31 SER B C 1
ATOM 1489 O O . SER B 1 31 ? 2.852 -10.719 -7.633 1 95.06 31 SER B O 1
ATOM 1491 N N . ILE B 1 32 ? 1.33 -12.352 -7.734 1 96.88 32 ILE B N 1
ATOM 1492 C CA . ILE B 1 32 ? 1.658 -12.852 -6.402 1 96.88 32 ILE B CA 1
ATOM 1493 C C . ILE B 1 32 ? 3.076 -13.414 -6.398 1 96.88 32 ILE B C 1
ATOM 1495 O O . ILE B 1 32 ? 3.881 -13.086 -5.523 1 96.88 32 ILE B O 1
ATOM 1499 N N . VAL B 1 33 ? 3.385 -14.234 -7.41 1 96.81 33 VAL B N 1
ATOM 1500 C CA . VAL B 1 33 ? 4.688 -14.883 -7.488 1 96.81 33 VAL B CA 1
ATOM 1501 C C . VAL B 1 33 ? 5.781 -13.836 -7.66 1 96.81 33 VAL B C 1
ATOM 1503 O O . VAL B 1 33 ? 6.828 -13.906 -7.012 1 96.81 33 VAL B O 1
ATOM 1506 N N . ALA B 1 34 ? 5.551 -12.883 -8.484 1 96.62 34 ALA B N 1
ATOM 1507 C CA . ALA B 1 34 ? 6.523 -11.82 -8.727 1 96.62 34 ALA B CA 1
ATOM 1508 C C . ALA B 1 34 ? 6.758 -10.992 -7.461 1 96.62 34 ALA B C 1
ATOM 1510 O O . ALA B 1 34 ? 7.898 -10.656 -7.133 1 96.62 34 ALA B O 1
ATOM 1511 N N . ALA B 1 35 ? 5.664 -10.648 -6.773 1 97.75 35 ALA B N 1
ATOM 1512 C CA . ALA B 1 35 ? 5.773 -9.875 -5.539 1 97.75 35 ALA B CA 1
ATOM 1513 C C . ALA B 1 35 ? 6.535 -10.664 -4.473 1 97.75 35 ALA B C 1
ATOM 1515 O O . ALA B 1 35 ? 7.383 -10.109 -3.773 1 97.75 35 ALA B O 1
ATOM 1516 N N . ALA B 1 36 ? 6.258 -11.945 -4.359 1 98 36 ALA B N 1
ATOM 1517 C CA . ALA B 1 36 ? 6.965 -12.789 -3.4 1 98 36 ALA B CA 1
ATOM 1518 C C . ALA B 1 36 ? 8.453 -12.844 -3.713 1 98 36 ALA B C 1
ATOM 1520 O O . ALA B 1 36 ? 9.289 -12.828 -2.803 1 98 36 ALA B O 1
ATOM 1521 N N . ALA B 1 37 ? 8.773 -12.93 -4.977 1 97.5 37 ALA B N 1
ATOM 1522 C CA . ALA B 1 37 ? 10.172 -12.969 -5.391 1 97.5 37 ALA B CA 1
ATOM 1523 C C . ALA B 1 37 ? 10.883 -11.656 -5.043 1 97.5 37 ALA B C 1
ATOM 1525 O O . ALA B 1 37 ? 12.031 -11.664 -4.594 1 97.5 37 ALA B O 1
ATOM 1526 N N . ARG B 1 38 ? 10.234 -10.555 -5.262 1 97.56 38 ARG B N 1
ATOM 1527 C CA . ARG B 1 38 ? 10.789 -9.258 -4.879 1 97.56 38 ARG B CA 1
ATOM 1528 C C . ARG B 1 38 ? 11.039 -9.195 -3.377 1 97.56 38 ARG B C 1
ATOM 1530 O O . ARG B 1 38 ? 12.117 -8.773 -2.941 1 97.56 38 ARG B O 1
ATOM 1537 N N . ILE B 1 39 ? 10.062 -9.586 -2.627 1 98.5 39 ILE B N 1
ATOM 1538 C CA . ILE B 1 39 ? 10.188 -9.578 -1.174 1 98.5 39 ILE B CA 1
ATOM 1539 C C . ILE B 1 39 ? 11.414 -10.398 -0.756 1 98.5 39 ILE B C 1
ATOM 1541 O O . ILE B 1 39 ? 12.242 -9.93 0.029 1 98.5 39 ILE B O 1
ATOM 1545 N N . SER B 1 40 ? 11.539 -11.594 -1.312 1 97.69 40 SER B N 1
ATOM 1546 C CA . SER B 1 40 ? 12.664 -12.461 -0.992 1 97.69 40 SER B CA 1
ATOM 1547 C C . SER B 1 40 ? 13.992 -11.789 -1.322 1 97.69 40 SER B C 1
ATOM 1549 O O . SER B 1 40 ? 14.953 -11.883 -0.556 1 97.69 40 SER B O 1
ATOM 1551 N N . SER B 1 41 ? 14.016 -11.109 -2.385 1 97.94 41 SER B N 1
ATOM 1552 C CA . SER B 1 41 ? 15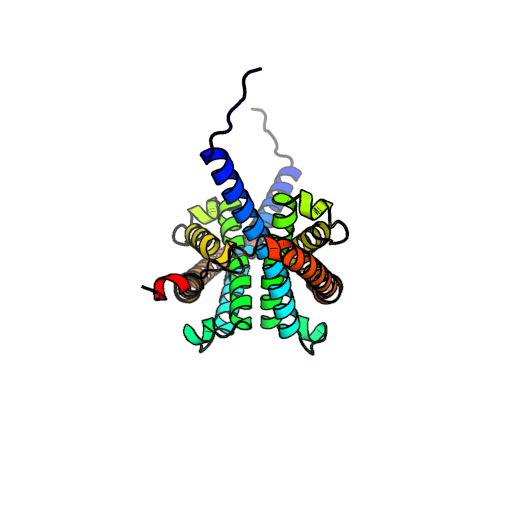.242 -10.43 -2.799 1 97.94 41 SER B CA 1
ATOM 1553 C C . SER B 1 41 ? 15.578 -9.273 -1.861 1 97.94 41 SER B C 1
ATOM 1555 O O . SER B 1 41 ? 16.75 -9.023 -1.564 1 97.94 41 SER B O 1
ATOM 1557 N N . TYR B 1 42 ? 14.602 -8.547 -1.405 1 98.06 42 TYR B N 1
ATOM 1558 C CA . TYR B 1 42 ? 14.812 -7.379 -0.561 1 98.06 42 TYR B CA 1
ATOM 1559 C C . TYR B 1 42 ? 15.344 -7.781 0.809 1 98.06 42 TYR B C 1
ATOM 1561 O O . TYR B 1 42 ? 16.109 -7.039 1.425 1 98.06 42 TYR B O 1
ATOM 1569 N N . ILE B 1 43 ? 14.898 -8.906 1.255 1 97.5 43 ILE B N 1
ATOM 1570 C CA . ILE B 1 43 ? 15.227 -9.242 2.637 1 97.5 43 ILE B CA 1
ATOM 1571 C C . ILE B 1 43 ? 16.297 -10.336 2.66 1 97.5 43 ILE B C 1
ATOM 1573 O O . ILE B 1 43 ? 16.547 -10.953 3.701 1 97.5 43 ILE B O 1
ATOM 1577 N N . HIS B 1 44 ? 16.828 -10.625 1.498 1 96.75 44 HIS B N 1
ATOM 1578 C CA . HIS B 1 44 ? 17.859 -11.664 1.4 1 96.75 44 HIS B CA 1
ATOM 1579 C C . HIS B 1 44 ? 18.984 -11.414 2.389 1 96.75 44 HIS B C 1
ATOM 1581 O O . HIS B 1 44 ? 19.531 -10.312 2.447 1 96.75 44 HIS B O 1
ATOM 1587 N N . GLY B 1 45 ? 19.25 -12.406 3.201 1 96.69 45 GLY B N 1
ATOM 1588 C CA . GLY B 1 45 ? 20.375 -12.352 4.137 1 96.69 45 GLY B CA 1
ATOM 1589 C C . GLY B 1 45 ? 20.047 -11.586 5.406 1 96.69 45 GLY B C 1
ATOM 1590 O O . GLY B 1 45 ? 20.891 -11.422 6.277 1 96.69 45 GLY B O 1
ATOM 1591 N N . MET B 1 46 ? 18.844 -11.125 5.539 1 96.5 46 MET B N 1
ATOM 1592 C CA . MET B 1 46 ? 18.453 -10.352 6.715 1 96.5 46 MET B CA 1
ATOM 1593 C C . MET B 1 46 ? 17.797 -11.25 7.762 1 96.5 46 MET B C 1
ATOM 1595 O O . MET B 1 46 ? 17.062 -12.18 7.418 1 96.5 46 MET B O 1
ATOM 1599 N N . ASP B 1 47 ? 18.078 -10.867 9 1 96.69 47 ASP B N 1
ATOM 1600 C CA . ASP B 1 47 ? 17.25 -11.422 10.062 1 96.69 47 ASP B CA 1
ATOM 1601 C C . ASP B 1 47 ? 16.141 -10.445 10.453 1 96.69 47 ASP B C 1
ATOM 1603 O O . ASP B 1 47 ? 16.016 -9.367 9.867 1 96.69 47 ASP B O 1
ATOM 1607 N N . ALA B 1 48 ? 15.312 -10.812 11.391 1 95.31 48 ALA B N 1
ATOM 1608 C CA . ALA B 1 48 ? 14.141 -10.023 11.766 1 95.31 48 ALA B CA 1
ATOM 1609 C C . ALA B 1 48 ? 14.547 -8.633 12.25 1 95.31 48 ALA B C 1
ATOM 1611 O O . ALA B 1 48 ? 13.875 -7.648 11.953 1 95.31 48 ALA B O 1
ATOM 1612 N N . MET B 1 49 ? 15.586 -8.586 12.961 1 96.75 49 MET B N 1
ATOM 1613 C CA . MET B 1 49 ? 16.047 -7.309 13.5 1 96.75 49 MET B CA 1
ATOM 1614 C C . MET B 1 49 ? 16.562 -6.406 12.383 1 96.75 49 MET B C 1
ATOM 1616 O O . MET B 1 49 ? 16.281 -5.207 12.367 1 96.75 49 MET B O 1
ATOM 1620 N N . ASP B 1 50 ? 17.328 -6.984 11.469 1 96.62 50 ASP B N 1
ATOM 1621 C CA . ASP B 1 50 ? 17.766 -6.242 10.289 1 96.62 50 ASP B CA 1
ATOM 1622 C C . ASP B 1 50 ? 16.578 -5.672 9.523 1 96.62 50 ASP B C 1
ATOM 1624 O O . ASP B 1 50 ? 16.594 -4.512 9.109 1 96.62 50 ASP B O 1
ATOM 1628 N N . PHE B 1 51 ? 15.609 -6.469 9.438 1 97 51 PHE B N 1
ATOM 1629 C CA . PHE B 1 51 ? 14.398 -6.082 8.727 1 97 51 PHE B CA 1
ATOM 1630 C C . PHE B 1 51 ? 13.703 -4.93 9.438 1 97 51 PHE B C 1
ATOM 1632 O O . PHE B 1 51 ? 13.305 -3.951 8.797 1 97 51 PHE B O 1
ATOM 1639 N N . TYR B 1 52 ? 13.609 -4.992 10.648 1 95.06 52 TYR B N 1
ATOM 1640 C CA . TYR B 1 52 ? 12.945 -3.969 11.453 1 95.06 52 TYR B CA 1
ATOM 1641 C C . TYR B 1 52 ? 13.656 -2.627 11.32 1 95.06 52 TYR B C 1
ATOM 1643 O O . TYR B 1 52 ? 13.008 -1.576 11.297 1 95.06 52 TYR B O 1
ATOM 1651 N N . GLN B 1 53 ? 14.914 -2.668 11.164 1 96.19 53 GLN B N 1
ATOM 1652 C CA . GLN B 1 53 ? 15.711 -1.444 11.203 1 96.19 53 GLN B CA 1
ATOM 1653 C C . GLN B 1 53 ? 15.859 -0.842 9.812 1 96.19 53 GLN B C 1
ATOM 1655 O O . GLN B 1 53 ? 16.125 0.353 9.672 1 96.19 53 GLN B O 1
ATOM 1660 N N . ASN B 1 54 ? 15.734 -1.647 8.797 1 97 54 ASN B N 1
ATOM 1661 C CA . ASN B 1 54 ? 15.875 -1.184 7.418 1 97 54 ASN B CA 1
ATOM 1662 C C . ASN B 1 54 ? 14.547 -0.667 6.867 1 97 54 ASN B C 1
ATOM 1664 O O . ASN B 1 54 ? 13.836 -1.391 6.172 1 97 54 ASN B O 1
ATOM 1668 N N . LYS B 1 55 ? 14.328 0.555 7.055 1 97.06 55 LYS B N 1
ATOM 1669 C CA . LYS B 1 55 ? 13.031 1.162 6.781 1 97.06 55 LYS B CA 1
ATOM 1670 C C . LYS B 1 55 ? 12.672 1.062 5.301 1 97.06 55 LYS B C 1
ATOM 1672 O O . LYS B 1 55 ? 11.523 0.795 4.949 1 97.06 55 LYS B O 1
ATOM 1677 N N . GLN B 1 56 ? 13.648 1.267 4.508 1 97.88 56 GLN B N 1
ATOM 1678 C CA . GLN B 1 56 ? 13.359 1.232 3.078 1 97.88 56 GLN B CA 1
ATOM 1679 C C . GLN B 1 56 ? 12.977 -0.174 2.627 1 97.88 56 GLN B C 1
ATOM 1681 O O . GLN B 1 56 ? 12.023 -0.35 1.871 1 97.88 56 GLN B O 1
ATOM 1686 N N . ALA B 1 57 ? 13.719 -1.163 3.07 1 98 57 ALA B N 1
ATOM 1687 C CA . ALA B 1 57 ? 13.383 -2.545 2.74 1 98 57 ALA B CA 1
ATOM 1688 C C . ALA B 1 57 ? 12.016 -2.922 3.303 1 98 57 ALA B C 1
ATOM 1690 O O . ALA B 1 57 ? 11.219 -3.586 2.629 1 98 57 ALA B O 1
ATOM 1691 N N . ARG B 1 58 ? 11.766 -2.434 4.48 1 97.88 58 ARG B N 1
ATOM 1692 C CA . ARG B 1 58 ? 10.484 -2.707 5.125 1 97.88 58 ARG B CA 1
ATOM 1693 C C . ARG B 1 58 ? 9.328 -2.129 4.316 1 97.88 58 ARG B C 1
ATOM 1695 O O . ARG B 1 58 ? 8.359 -2.828 4.02 1 97.88 58 ARG B O 1
ATOM 1702 N N . ASP B 1 59 ? 9.484 -0.89 3.975 1 98.44 59 ASP B N 1
ATOM 1703 C CA . ASP B 1 59 ? 8.43 -0.235 3.207 1 98.44 59 ASP B CA 1
ATOM 1704 C C . ASP B 1 59 ? 8.219 -0.929 1.863 1 98.44 59 ASP B C 1
ATOM 1706 O O . ASP B 1 59 ? 7.082 -1.095 1.418 1 98.44 59 ASP B O 1
ATOM 1710 N N . ALA B 1 60 ? 9.297 -1.326 1.261 1 98.5 60 ALA B N 1
ATOM 1711 C CA . ALA B 1 60 ? 9.211 -2.029 -0.016 1 98.5 60 ALA B CA 1
ATOM 1712 C C . ALA B 1 60 ? 8.484 -3.361 0.137 1 98.5 60 ALA B C 1
ATOM 1714 O O . ALA B 1 60 ? 7.664 -3.729 -0.706 1 98.5 60 ALA B O 1
ATOM 1715 N N . VAL B 1 61 ? 8.797 -4.039 1.185 1 98.62 61 VAL B N 1
ATOM 1716 C CA . VAL B 1 61 ? 8.148 -5.312 1.469 1 98.62 61 VAL B CA 1
ATOM 1717 C C . VAL B 1 61 ? 6.652 -5.094 1.693 1 98.62 61 VAL B C 1
ATOM 1719 O O . VAL B 1 61 ? 5.824 -5.832 1.156 1 98.62 61 VAL B O 1
ATOM 1722 N N . LEU B 1 62 ? 6.316 -4.109 2.426 1 98.5 62 LEU B N 1
ATOM 1723 C CA . LEU B 1 62 ? 4.926 -3.836 2.76 1 98.5 62 LEU B CA 1
ATOM 1724 C C . LEU B 1 62 ? 4.125 -3.488 1.51 1 98.5 62 LEU B C 1
ATOM 1726 O O . LEU B 1 62 ? 2.961 -3.881 1.382 1 98.5 62 LEU B O 1
ATOM 1730 N N . TRP B 1 63 ? 4.688 -2.82 0.604 1 98.12 63 TRP B N 1
ATOM 1731 C CA . TRP B 1 63 ? 4.035 -2.535 -0.67 1 98.12 63 TRP B CA 1
ATOM 1732 C C . TRP B 1 63 ? 3.705 -3.824 -1.414 1 98.12 63 TRP B C 1
ATOM 1734 O O . TRP B 1 63 ? 2.578 -4.008 -1.882 1 98.12 63 TRP B O 1
ATOM 1744 N N . ASN B 1 64 ? 4.676 -4.672 -1.503 1 98.25 64 ASN B N 1
ATOM 1745 C CA . ASN B 1 64 ? 4.453 -5.941 -2.191 1 98.25 64 ASN B CA 1
ATOM 1746 C C . ASN B 1 64 ? 3.408 -6.793 -1.475 1 98.25 64 ASN B C 1
ATOM 1748 O O . ASN B 1 64 ? 2.613 -7.48 -2.117 1 98.25 64 ASN B O 1
ATOM 1752 N N . CYS B 1 65 ? 3.402 -6.691 -0.164 1 98.19 65 CYS B N 1
ATOM 1753 C CA . CYS B 1 65 ? 2.357 -7.359 0.602 1 98.19 65 CYS B CA 1
ATOM 1754 C C . CYS B 1 65 ? 0.981 -6.816 0.236 1 98.19 65 CYS B C 1
ATOM 1756 O O . CYS B 1 65 ? 0.021 -7.578 0.113 1 98.19 65 CYS B O 1
ATOM 1758 N N . GLY B 1 66 ? 0.91 -5.531 0.104 1 97.38 66 GLY B N 1
ATOM 1759 C CA . GLY B 1 66 ? -0.342 -4.941 -0.344 1 97.38 66 GLY B CA 1
ATOM 1760 C C . GLY B 1 66 ? -0.806 -5.477 -1.687 1 97.38 66 GLY B C 1
ATOM 1761 O O . GLY B 1 66 ? -1.984 -5.793 -1.859 1 97.38 66 GLY B O 1
ATOM 1762 N N . GLY B 1 67 ? 0.115 -5.562 -2.631 1 97.31 67 GLY B N 1
ATOM 1763 C CA . GLY B 1 67 ? -0.205 -6.137 -3.928 1 97.31 67 GLY B CA 1
ATOM 1764 C C . GLY B 1 67 ? -0.696 -7.57 -3.844 1 97.31 67 GLY B C 1
ATOM 1765 O O . GLY B 1 67 ? -1.666 -7.938 -4.508 1 97.31 67 GLY B O 1
ATOM 1766 N N . ILE B 1 68 ? -0.05 -8.344 -3.057 1 97.88 68 ILE B N 1
ATOM 1767 C CA . ILE B 1 68 ? -0.43 -9.742 -2.865 1 97.88 68 ILE B CA 1
ATOM 1768 C C . ILE B 1 68 ? -1.812 -9.812 -2.219 1 97.88 68 ILE B C 1
ATOM 1770 O O . ILE B 1 68 ? -2.674 -10.57 -2.67 1 97.88 68 ILE B O 1
ATOM 1774 N N . LYS B 1 69 ? -2.008 -9.047 -1.184 1 97.12 69 LYS B N 1
ATOM 1775 C CA . LYS B 1 69 ? -3.305 -8.961 -0.516 1 97.12 69 LYS B CA 1
ATOM 1776 C C . LYS B 1 69 ? -4.422 -8.68 -1.518 1 97.12 69 LYS B C 1
ATOM 1778 O O . LYS B 1 69 ? -5.445 -9.367 -1.522 1 97.12 69 LYS B O 1
ATOM 1783 N N . GLY B 1 70 ? -4.195 -7.723 -2.375 1 94.75 70 GLY B N 1
ATOM 1784 C CA . GLY B 1 70 ? -5.18 -7.371 -3.385 1 94.75 70 GLY B CA 1
ATOM 1785 C C . GLY B 1 70 ? -5.457 -8.492 -4.367 1 94.75 70 GLY B C 1
ATOM 1786 O O . GLY B 1 70 ? -6.613 -8.781 -4.688 1 94.75 70 GLY B O 1
ATOM 1787 N N . ALA B 1 71 ? -4.398 -9.102 -4.789 1 95.69 71 ALA B N 1
ATOM 1788 C CA . ALA B 1 71 ? -4.535 -10.211 -5.73 1 95.69 71 ALA B CA 1
ATOM 1789 C C . ALA B 1 71 ? -5.312 -11.367 -5.109 1 95.69 71 ALA B C 1
ATOM 1791 O O . ALA B 1 71 ? -6.188 -11.945 -5.75 1 95.69 71 ALA B O 1
ATOM 1792 N N . CYS B 1 72 ? -5.008 -11.68 -3.877 1 95.69 72 CYS B N 1
ATOM 1793 C CA . CYS B 1 72 ? -5.719 -12.742 -3.174 1 95.69 72 CYS B CA 1
ATOM 1794 C C . CYS B 1 72 ? -7.211 -12.445 -3.105 1 95.69 72 CYS B C 1
ATOM 1796 O O . CYS B 1 72 ? -8.039 -13.328 -3.355 1 95.69 72 CYS B O 1
ATOM 1798 N N . ARG B 1 73 ? -7.496 -11.266 -2.818 1 94.31 73 ARG B N 1
ATOM 1799 C CA . ARG B 1 73 ? -8.898 -10.867 -2.732 1 94.31 73 ARG B CA 1
ATOM 1800 C C . ARG B 1 73 ? -9.586 -10.992 -4.09 1 94.31 73 ARG B C 1
ATOM 1802 O O . ARG B 1 73 ? -10.711 -11.492 -4.176 1 94.31 73 ARG B O 1
ATOM 1809 N N . ARG B 1 74 ? -8.953 -10.547 -5.066 1 92.94 74 ARG B N 1
ATOM 1810 C CA . ARG B 1 74 ? -9.531 -10.57 -6.406 1 92.94 74 ARG B CA 1
ATOM 1811 C C . ARG B 1 74 ? -9.711 -12 -6.906 1 92.94 74 ARG B C 1
ATOM 1813 O O . ARG B 1 74 ? -10.703 -12.312 -7.562 1 92.94 74 ARG B O 1
ATOM 1820 N N . ILE B 1 75 ? -8.773 -12.82 -6.605 1 93.38 75 ILE B N 1
ATOM 1821 C CA . ILE B 1 75 ? -8.891 -14.219 -6.996 1 93.38 75 ILE B CA 1
ATOM 1822 C C . ILE B 1 75 ? -10.117 -14.844 -6.332 1 93.38 75 ILE B C 1
ATOM 1824 O O . ILE B 1 75 ? -10.914 -15.516 -6.992 1 93.38 75 ILE B O 1
ATOM 1828 N N . GLN B 1 76 ? -10.336 -14.578 -5.105 1 92.69 76 GLN B N 1
ATOM 1829 C CA . GLN B 1 76 ? -11.469 -15.141 -4.363 1 92.69 76 GLN B CA 1
ATOM 1830 C C . GLN B 1 76 ? -12.789 -14.578 -4.867 1 92.69 76 GLN B C 1
ATOM 1832 O O . GLN B 1 76 ? -13.781 -15.297 -4.965 1 92.69 76 GLN B O 1
ATOM 1837 N N . THR B 1 77 ? -12.805 -13.32 -5.223 1 91.56 77 THR B N 1
ATOM 1838 C CA . THR B 1 77 ? -14.055 -12.641 -5.551 1 91.56 77 THR B CA 1
ATOM 1839 C C . THR B 1 77 ? -14.414 -12.859 -7.016 1 91.56 77 THR B C 1
ATOM 1841 O O . THR B 1 77 ? -15.594 -13.039 -7.352 1 91.56 77 THR B O 1
ATOM 1844 N N . HIS B 1 78 ? -13.43 -12.891 -7.859 1 90.56 78 HIS B N 1
ATOM 1845 C CA . HIS B 1 78 ? -13.719 -12.906 -9.289 1 90.56 78 HIS B CA 1
ATOM 1846 C C . HIS B 1 78 ? -13.531 -14.297 -9.883 1 90.56 78 HIS B C 1
ATOM 1848 O O . HIS B 1 78 ? -13.992 -14.578 -10.992 1 90.56 78 HIS B O 1
ATOM 1854 N N . PHE B 1 79 ? -12.852 -15.164 -9.148 1 91.06 79 PHE B N 1
ATOM 1855 C CA . PHE B 1 79 ? -12.617 -16.516 -9.625 1 91.06 79 PHE B CA 1
ATOM 1856 C C . PHE B 1 79 ? -12.945 -17.547 -8.547 1 91.06 79 PHE B C 1
ATOM 1858 O O . PHE B 1 79 ? -12.102 -18.375 -8.195 1 91.06 79 PHE B O 1
ATOM 1865 N N . PRO B 1 80 ? -14.164 -17.531 -8.156 1 89.06 80 PRO B N 1
ATOM 1866 C CA . PRO B 1 80 ? -14.539 -18.391 -7.035 1 89.06 80 PRO B CA 1
ATOM 1867 C C . PRO B 1 80 ? -14.383 -19.875 -7.355 1 89.06 80 PRO B C 1
ATOM 1869 O O . PRO B 1 80 ? -14.07 -20.672 -6.473 1 89.06 80 PRO B O 1
ATOM 1872 N N . SER B 1 81 ? -14.664 -20.312 -8.609 1 89.5 81 SER B N 1
ATOM 1873 C CA . SER B 1 81 ? -14.508 -21.719 -9 1 89.5 81 SER B CA 1
ATOM 1874 C C . SER B 1 81 ? -13.062 -22.172 -8.875 1 89.5 81 SER B C 1
ATOM 1876 O O . SER B 1 81 ? -12.789 -23.281 -8.391 1 89.5 81 SER B O 1
ATOM 1878 N N . PHE B 1 82 ? -12.148 -21.344 -9.344 1 90.12 82 PHE B N 1
ATOM 1879 C CA . PHE B 1 82 ? -10.727 -21.656 -9.203 1 90.12 82 PHE B CA 1
ATOM 1880 C C . PHE B 1 82 ? -10.344 -21.812 -7.738 1 90.12 82 PHE B C 1
ATOM 1882 O O . PHE B 1 82 ? -9.664 -22.766 -7.363 1 90.12 82 PHE B O 1
ATOM 1889 N N . ALA B 1 83 ? -10.812 -20.844 -6.918 1 89.81 83 ALA B N 1
ATOM 1890 C CA . ALA B 1 83 ? -10.5 -20.875 -5.488 1 89.81 83 ALA B CA 1
ATOM 1891 C C . ALA B 1 83 ? -11.062 -22.125 -4.836 1 89.81 83 ALA B C 1
ATOM 1893 O O . ALA B 1 83 ? -10.398 -22.75 -4.004 1 89.81 83 ALA B O 1
ATOM 1894 N N . ALA B 1 84 ? -12.172 -22.5 -5.27 1 89.88 84 ALA B N 1
ATOM 1895 C CA . ALA B 1 84 ? -12.828 -23.672 -4.711 1 89.88 84 ALA B CA 1
ATOM 1896 C C . ALA B 1 84 ? -12.109 -24.953 -5.105 1 89.88 84 ALA B C 1
ATOM 1898 O O . ALA B 1 84 ? -12.055 -25.906 -4.332 1 89.88 84 ALA B O 1
ATOM 1899 N N . ASN B 1 85 ? -11.562 -24.969 -6.309 1 90.94 85 ASN B N 1
ATOM 1900 C CA . ASN B 1 85 ? -10.852 -26.141 -6.812 1 90.94 85 ASN B CA 1
ATOM 1901 C C . ASN B 1 85 ? -9.422 -26.203 -6.285 1 90.94 85 ASN B C 1
ATOM 1903 O O . ASN B 1 85 ? -8.734 -27.203 -6.453 1 90.94 85 ASN B O 1
ATOM 1907 N N . ASN B 1 86 ? -8.977 -25.125 -5.676 1 92.31 86 ASN B N 1
ATOM 1908 C CA . ASN B 1 86 ? -7.645 -25.031 -5.086 1 92.31 86 ASN B CA 1
ATOM 1909 C C . ASN B 1 86 ? -7.707 -24.562 -3.635 1 92.31 86 ASN B C 1
ATOM 1911 O O . ASN B 1 86 ? -7.012 -23.625 -3.252 1 92.31 86 ASN B O 1
ATOM 1915 N N . ARG B 1 87 ? -8.391 -25.25 -2.82 1 89.38 87 ARG B N 1
ATOM 1916 C CA . ARG B 1 87 ? -8.695 -24.875 -1.442 1 89.38 87 ARG B CA 1
ATOM 1917 C C . ARG B 1 87 ? -7.438 -24.906 -0.576 1 89.38 87 ARG B C 1
ATOM 1919 O O . ARG B 1 87 ? -7.387 -24.281 0.481 1 89.38 87 ARG B O 1
ATOM 1926 N N . ASP B 1 88 ? -6.52 -25.656 -1.041 1 92.44 88 ASP B N 1
ATOM 1927 C CA . ASP B 1 88 ? -5.27 -25.766 -0.291 1 92.44 88 ASP B CA 1
ATOM 1928 C C . ASP B 1 88 ? -4.445 -24.484 -0.405 1 92.44 88 ASP B C 1
ATOM 1930 O O . ASP B 1 88 ? -3.496 -24.281 0.356 1 92.44 88 ASP B O 1
ATOM 1934 N N . MET B 1 89 ? -4.812 -23.703 -1.34 1 94.06 89 MET B N 1
ATOM 1935 C CA . MET B 1 89 ? -4.168 -22.391 -1.446 1 94.06 89 MET B CA 1
ATOM 1936 C C . MET B 1 89 ? -4.867 -21.375 -0.559 1 94.06 89 MET B C 1
ATOM 1938 O O . MET B 1 89 ? -6.012 -20.984 -0.82 1 94.06 89 MET B O 1
ATOM 1942 N N . PRO B 1 90 ? -4.184 -20.891 0.378 1 92.5 90 PRO B N 1
ATOM 1943 C CA . PRO B 1 90 ? -4.816 -20.078 1.423 1 92.5 90 PRO B CA 1
ATOM 1944 C C . PRO B 1 90 ? -4.988 -18.609 1.018 1 92.5 90 PRO B C 1
ATOM 1946 O O . PRO B 1 90 ? -4.605 -17.719 1.767 1 92.5 90 PRO B O 1
ATOM 1949 N N . PHE B 1 91 ? -5.711 -18.359 -0.054 1 95 91 PHE B N 1
ATOM 1950 C CA . PHE B 1 91 ? -5.918 -16.984 -0.52 1 95 91 PHE B CA 1
ATOM 1951 C C . PHE B 1 91 ? -6.645 -16.156 0.534 1 95 91 PHE B C 1
ATOM 1953 O O . PHE B 1 91 ? -6.258 -15.023 0.813 1 95 91 PHE B O 1
ATOM 1960 N N . GLY B 1 92 ? -7.633 -16.75 1.082 1 94.69 92 GLY B N 1
ATOM 1961 C CA . GLY B 1 92 ? -8.43 -16.047 2.074 1 94.69 92 GLY B CA 1
ATOM 1962 C C . GLY B 1 92 ? -7.656 -15.727 3.338 1 94.69 92 GLY B C 1
ATOM 1963 O O . GLY B 1 92 ? -7.727 -14.602 3.842 1 94.69 92 GLY B O 1
ATOM 1964 N N . ASP B 1 93 ? -6.965 -16.719 3.803 1 95.5 93 ASP B N 1
ATOM 1965 C CA . ASP B 1 93 ? -6.18 -16.516 5.016 1 95.5 93 ASP B CA 1
ATOM 1966 C C . ASP B 1 93 ? -5.105 -15.453 4.812 1 95.5 93 ASP B C 1
ATOM 1968 O O . ASP B 1 93 ? -4.914 -14.586 5.664 1 95.5 93 ASP B O 1
ATOM 1972 N N . ILE B 1 94 ? -4.441 -15.508 3.715 1 96.94 94 ILE B N 1
ATOM 1973 C CA . ILE B 1 94 ? -3.385 -14.547 3.422 1 96.94 94 ILE B CA 1
ATOM 1974 C C . ILE B 1 94 ? -3.982 -13.148 3.293 1 96.94 94 ILE B C 1
ATOM 1976 O O . ILE B 1 94 ? -3.445 -12.188 3.844 1 96.94 94 ILE B O 1
ATOM 1980 N N . TYR B 1 95 ? -5.109 -13.055 2.646 1 97 95 TYR B N 1
ATOM 1981 C CA . TYR B 1 95 ? -5.797 -11.773 2.543 1 97 95 TYR B CA 1
ATOM 1982 C C . TYR B 1 95 ? -6.102 -11.203 3.924 1 97 95 TYR B C 1
ATOM 1984 O O . TYR B 1 95 ? -5.742 -10.062 4.227 1 97 95 TYR B O 1
ATOM 1992 N N . ARG B 1 96 ? -6.66 -12.023 4.746 1 96.94 96 ARG B N 1
ATOM 1993 C CA . ARG B 1 96 ? -7.117 -11.555 6.051 1 96.94 96 ARG B CA 1
ATOM 1994 C C . ARG B 1 96 ? -5.938 -11.172 6.938 1 96.94 96 ARG B C 1
ATOM 1996 O O . ARG B 1 96 ? -5.973 -10.141 7.617 1 96.94 96 ARG B O 1
ATOM 2003 N N . ARG B 1 97 ? -4.965 -11.953 6.887 1 97.62 97 ARG B N 1
ATOM 2004 C CA . ARG B 1 97 ? -3.816 -11.695 7.75 1 97.62 97 ARG B CA 1
ATOM 2005 C C . ARG B 1 97 ? -3.039 -10.477 7.281 1 97.62 97 ARG B C 1
ATOM 2007 O O . ARG B 1 97 ? -2.637 -9.641 8.094 1 97.62 97 ARG B O 1
ATOM 2014 N N . LEU B 1 98 ? -2.854 -10.359 6 1 98 98 LEU B N 1
ATOM 2015 C CA . LEU B 1 98 ? -2.16 -9.18 5.484 1 98 98 LEU B CA 1
ATOM 2016 C C . LEU B 1 98 ? -2.99 -7.922 5.695 1 98 98 LEU B C 1
ATOM 2018 O O . LEU B 1 98 ? -2.449 -6.867 6.031 1 98 98 LEU B O 1
ATOM 2022 N N . ASP B 1 99 ? -4.273 -8 5.488 1 96.94 99 ASP B N 1
ATOM 2023 C CA . ASP B 1 99 ? -5.148 -6.863 5.742 1 96.94 99 ASP B CA 1
ATOM 2024 C C . ASP B 1 99 ? -4.996 -6.367 7.18 1 96.94 99 ASP B C 1
ATOM 2026 O O . ASP B 1 99 ? -4.801 -5.172 7.41 1 96.94 99 ASP B O 1
ATOM 2030 N N . ALA B 1 100 ? -5.059 -7.254 8.062 1 96.94 100 ALA B N 1
ATOM 2031 C CA . ALA B 1 100 ? -4.914 -6.914 9.477 1 96.94 100 ALA B CA 1
ATOM 2032 C C . ALA B 1 100 ? -3.541 -6.309 9.758 1 96.94 100 ALA B C 1
ATOM 2034 O O . ALA B 1 100 ? -3.418 -5.379 10.562 1 96.94 100 ALA B O 1
ATOM 2035 N N . ALA B 1 101 ? -2.553 -6.801 9.125 1 97.69 101 ALA B N 1
ATOM 2036 C CA . ALA B 1 101 ? -1.169 -6.457 9.445 1 97.69 101 ALA B CA 1
ATOM 2037 C C . ALA B 1 101 ? -0.799 -5.086 8.883 1 97.69 101 ALA B C 1
ATOM 2039 O O . ALA B 1 101 ? 0.038 -4.379 9.445 1 97.69 101 ALA B O 1
ATOM 2040 N N . ILE B 1 102 ? -1.47 -4.629 7.703 1 97.06 102 ILE B N 1
ATOM 2041 C CA . ILE B 1 102 ? -0.839 -3.502 7.023 1 97.06 102 ILE B CA 1
ATOM 2042 C C . ILE B 1 102 ? -1.858 -2.381 6.832 1 97.06 102 ILE B C 1
ATOM 2044 O O . ILE B 1 102 ? -1.508 -1.284 6.387 1 97.06 102 ILE B O 1
ATOM 2048 N N . LYS B 1 103 ? -3.105 -2.504 7.254 1 91.81 103 LYS B N 1
ATOM 2049 C CA . LYS B 1 103 ? -4.184 -1.561 6.973 1 91.81 103 LYS B CA 1
ATOM 2050 C C . LYS B 1 103 ? -3.953 -0.232 7.684 1 91.81 103 LYS B C 1
ATOM 2052 O O . LYS B 1 103 ? -4.457 0.807 7.254 1 91.81 103 LYS B O 1
ATOM 2057 N N . LEU B 1 104 ? -3.15 -0.235 8.703 1 87.12 104 LEU B N 1
ATOM 2058 C CA . LEU B 1 104 ? -2.912 0.997 9.445 1 87.12 104 LEU B CA 1
ATOM 2059 C C . LEU B 1 104 ? 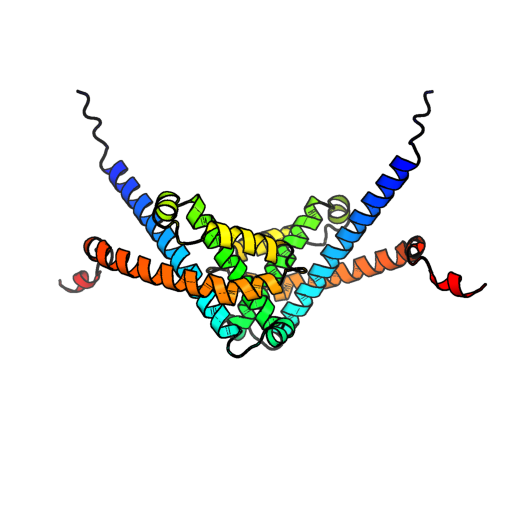-1.666 1.709 8.93 1 87.12 104 LEU B C 1
ATOM 2061 O O . LEU B 1 104 ? -1.281 2.754 9.461 1 87.12 104 LEU B O 1
ATOM 2065 N N . TYR B 1 105 ? -1.021 1.148 7.91 1 88 105 TYR B N 1
ATOM 2066 C CA . TYR B 1 105 ? 0.113 1.715 7.188 1 88 105 TYR B CA 1
ATOM 2067 C C . TYR B 1 105 ? 1.242 2.074 8.148 1 88 105 TYR B C 1
ATOM 2069 O O . TYR B 1 105 ? 2.059 1.221 8.5 1 88 105 TYR B O 1
ATOM 2077 N N . HIS B 1 106 ? 1.167 3.236 8.93 1 82.44 106 HIS B N 1
ATOM 2078 C CA . HIS B 1 106 ? 2.227 3.734 9.797 1 82.44 106 HIS B CA 1
ATOM 2079 C C . HIS B 1 106 ? 2.398 2.842 11.023 1 82.44 106 HIS B C 1
ATOM 2081 O O . HIS B 1 106 ? 3.453 2.855 11.664 1 82.44 106 HIS B O 1
ATOM 2087 N N . ASP B 1 107 ? 1.363 2.105 11.273 1 89.19 107 ASP B N 1
ATOM 2088 C CA . ASP B 1 107 ? 1.413 1.194 12.414 1 89.19 107 ASP B CA 1
ATOM 2089 C C . ASP B 1 107 ? 1.159 -0.247 11.977 1 89.19 107 ASP B C 1
ATOM 2091 O O . ASP B 1 107 ? 0.317 -0.937 12.555 1 89.19 107 ASP B O 1
ATOM 2095 N N . ALA B 1 108 ? 1.921 -0.674 11.023 1 96 108 ALA B N 1
ATOM 2096 C CA . ALA B 1 108 ? 1.793 -2.037 10.516 1 96 108 ALA B CA 1
ATOM 2097 C C . ALA B 1 108 ? 2.391 -3.047 11.492 1 96 108 ALA B C 1
ATOM 2099 O O . ALA B 1 108 ? 3.361 -2.744 12.188 1 96 108 ALA B O 1
ATOM 2100 N N . ASP B 1 109 ? 1.831 -4.227 11.578 1 97.38 109 ASP B N 1
ATOM 2101 C CA . ASP B 1 109 ? 2.357 -5.316 12.391 1 97.38 109 ASP B CA 1
ATOM 2102 C C . ASP B 1 109 ? 3.498 -6.035 11.672 1 97.38 109 ASP B C 1
ATOM 2104 O O . ASP B 1 109 ? 3.279 -7.047 11 1 97.38 109 ASP B O 1
ATOM 2108 N N . LEU B 1 110 ? 4.672 -5.637 11.906 1 97.38 110 LEU B N 1
ATOM 2109 C CA . LEU B 1 110 ? 5.844 -6.113 11.172 1 97.38 110 LEU B CA 1
ATOM 2110 C C . LEU B 1 110 ? 6.168 -7.555 11.555 1 97.38 110 LEU B C 1
ATOM 2112 O O . LEU B 1 110 ? 6.73 -8.297 10.75 1 97.38 110 LEU B O 1
ATOM 2116 N N . ASN B 1 111 ? 5.82 -7.898 12.758 1 96.88 111 ASN B N 1
ATOM 2117 C CA . ASN B 1 111 ? 6.035 -9.289 13.148 1 96.88 111 ASN B CA 1
ATOM 2118 C C . ASN B 1 111 ? 5.164 -10.234 12.336 1 96.88 111 ASN B C 1
ATOM 2120 O O . ASN B 1 111 ? 5.645 -11.266 11.852 1 96.88 111 ASN B O 1
ATOM 2124 N N . MET B 1 112 ? 3.975 -9.844 12.211 1 97.75 112 MET B N 1
ATOM 2125 C CA . MET B 1 112 ? 3.068 -10.656 11.398 1 97.75 112 MET B CA 1
ATOM 2126 C C . MET B 1 112 ? 3.516 -10.688 9.945 1 97.75 112 MET B C 1
ATOM 2128 O O . MET B 1 112 ? 3.504 -11.742 9.312 1 97.75 112 MET B O 1
ATOM 2132 N N . VAL B 1 113 ? 3.953 -9.609 9.445 1 98.19 113 VAL B N 1
ATOM 2133 C CA . VAL B 1 113 ? 4.426 -9.531 8.07 1 98.19 113 VAL B CA 1
ATOM 2134 C C . VAL B 1 113 ? 5.633 -10.445 7.887 1 98.19 113 VAL B C 1
ATOM 2136 O O . VAL B 1 113 ? 5.711 -11.195 6.91 1 98.19 113 VAL B O 1
ATOM 2139 N N . TRP B 1 114 ? 6.52 -10.375 8.82 1 97.62 114 TRP B N 1
ATOM 2140 C CA . TRP B 1 114 ? 7.727 -11.188 8.75 1 97.62 114 TRP B CA 1
ATOM 2141 C C . TRP B 1 114 ? 7.379 -12.672 8.727 1 97.62 114 TRP B C 1
ATOM 2143 O O . TRP B 1 114 ? 7.961 -13.445 7.957 1 97.62 114 TRP B O 1
ATOM 2153 N N . GLU B 1 115 ? 6.441 -13.078 9.469 1 96.69 115 GLU B N 1
ATOM 2154 C CA . GLU B 1 115 ? 5.984 -14.461 9.5 1 96.69 115 GLU B CA 1
ATOM 2155 C C . GLU B 1 115 ? 5.367 -14.867 8.164 1 96.69 115 GLU B C 1
ATOM 2157 O O . GLU B 1 115 ? 5.672 -15.945 7.637 1 96.69 115 GLU B O 1
ATOM 2162 N N . ILE B 1 116 ? 4.535 -14.047 7.652 1 97.5 116 ILE B N 1
ATOM 2163 C CA . ILE B 1 116 ? 3.83 -14.352 6.41 1 97.5 116 ILE B CA 1
ATOM 2164 C C . ILE B 1 116 ? 4.832 -14.477 5.266 1 97.5 116 ILE B C 1
ATOM 2166 O O . ILE B 1 116 ? 4.75 -15.406 4.457 1 97.5 116 ILE B O 1
ATOM 2170 N N . VAL B 1 117 ? 5.824 -13.594 5.207 1 97.12 117 VAL B N 1
ATOM 2171 C CA . VAL B 1 117 ? 6.75 -13.539 4.082 1 97.12 117 VAL B CA 1
ATOM 2172 C C . VAL B 1 117 ? 7.695 -14.734 4.125 1 97.12 117 VAL B C 1
ATOM 2174 O O . VAL B 1 117 ? 8.18 -15.195 3.086 1 97.12 117 VAL B O 1
ATOM 2177 N N . HIS B 1 118 ? 7.926 -15.289 5.289 1 96.44 118 HIS B N 1
ATOM 2178 C CA . HIS B 1 118 ? 8.883 -16.375 5.41 1 96.44 118 HIS B CA 1
ATOM 2179 C C . HIS B 1 118 ? 8.188 -17.734 5.418 1 96.44 118 HIS B C 1
ATOM 2181 O O . HIS B 1 118 ? 8.773 -18.75 5.031 1 96.44 118 HIS B O 1
ATOM 2187 N N . ALA B 1 119 ? 6.98 -17.75 5.777 1 95.12 119 ALA B N 1
ATOM 2188 C CA . ALA B 1 119 ? 6.312 -19.047 5.945 1 95.12 119 ALA B CA 1
ATOM 2189 C C . ALA B 1 119 ? 5.25 -19.25 4.871 1 95.12 119 ALA B C 1
ATOM 2191 O O . ALA B 1 119 ? 5.344 -20.188 4.07 1 95.12 119 ALA B O 1
ATOM 2192 N N . GLU B 1 120 ? 4.332 -18.375 4.734 1 95.25 120 GLU B N 1
ATOM 2193 C CA . GLU B 1 120 ? 3.148 -18.578 3.906 1 95.25 120 GLU B CA 1
ATOM 2194 C C . GLU B 1 120 ? 3.438 -18.266 2.441 1 95.25 120 GLU B C 1
ATOM 2196 O O . GLU B 1 120 ? 2.992 -18.984 1.546 1 95.25 120 GLU B O 1
ATOM 2201 N N . LEU B 1 121 ? 4.219 -17.266 2.24 1 97.12 121 LEU B N 1
ATOM 2202 C CA . LEU B 1 121 ? 4.363 -16.781 0.872 1 97.12 121 LEU B CA 1
ATOM 2203 C C . LEU B 1 121 ? 5.172 -17.766 0.029 1 97.12 121 LEU B C 1
ATOM 2205 O O . LEU B 1 121 ? 4.824 -18.031 -1.123 1 97.12 121 LEU B O 1
ATOM 2209 N N . PRO B 1 122 ? 6.289 -18.328 0.565 1 96.12 122 PRO B N 1
ATOM 2210 C CA . PRO B 1 122 ? 7.004 -19.328 -0.235 1 96.12 122 PRO B CA 1
ATOM 2211 C C . PRO B 1 122 ? 6.141 -20.531 -0.58 1 96.12 122 PRO B C 1
ATOM 2213 O O . PRO B 1 122 ? 6.227 -21.062 -1.692 1 96.12 122 PRO B O 1
ATOM 2216 N N . VAL B 1 123 ? 5.277 -20.922 0.315 1 95.56 123 VAL B N 1
ATOM 2217 C CA . VAL B 1 123 ? 4.395 -22.062 0.096 1 95.56 123 VAL B CA 1
ATOM 2218 C C . VAL B 1 123 ? 3.389 -21.719 -1.006 1 95.56 123 VAL B C 1
ATOM 2220 O O . VAL B 1 123 ? 3.193 -22.516 -1.934 1 95.56 123 VAL B O 1
ATOM 2223 N N . LEU B 1 124 ? 2.785 -20.578 -0.896 1 96.81 124 LEU B N 1
ATOM 2224 C CA . LEU B 1 124 ? 1.812 -20.172 -1.899 1 96.81 124 LEU B CA 1
ATOM 2225 C C . LEU B 1 124 ? 2.463 -20.047 -3.273 1 96.81 124 LEU B C 1
ATOM 2227 O O . LEU B 1 124 ? 1.885 -20.469 -4.277 1 96.81 124 LEU B O 1
ATOM 2231 N N . SER B 1 125 ? 3.648 -19.469 -3.297 1 96.25 125 SER B N 1
ATOM 2232 C CA . SER B 1 125 ? 4.371 -19.328 -4.555 1 96.25 125 SER B CA 1
ATOM 2233 C C . SER B 1 125 ? 4.625 -20.672 -5.211 1 96.25 125 SER B C 1
ATOM 2235 O O . SER B 1 125 ? 4.449 -20.828 -6.422 1 96.25 125 SER B O 1
ATOM 2237 N N . ALA B 1 126 ? 4.98 -21.625 -4.469 1 95.44 126 ALA B N 1
ATOM 2238 C CA . ALA B 1 126 ? 5.242 -22.969 -4.98 1 95.44 126 ALA B CA 1
ATOM 2239 C C . ALA B 1 126 ? 3.959 -23.625 -5.488 1 95.44 126 ALA B C 1
ATOM 2241 O O . ALA B 1 126 ? 3.967 -24.297 -6.52 1 95.44 126 ALA B O 1
ATOM 2242 N N . GLN B 1 127 ? 2.908 -23.438 -4.785 1 95.62 127 GLN B N 1
ATOM 2243 C CA . GLN B 1 127 ? 1.618 -24 -5.188 1 95.62 127 GLN B CA 1
ATOM 2244 C C . GLN B 1 127 ? 1.153 -23.391 -6.512 1 95.62 127 GLN B C 1
ATOM 2246 O O . GLN B 1 127 ? 0.648 -24.109 -7.379 1 95.62 127 GLN B O 1
ATOM 2251 N N . ILE B 1 128 ? 1.338 -22.094 -6.633 1 95.31 128 ILE B N 1
ATOM 2252 C CA . ILE B 1 128 ? 0.937 -21.406 -7.859 1 95.31 128 ILE B CA 1
ATOM 2253 C C . ILE B 1 128 ? 1.771 -21.922 -9.031 1 95.31 128 ILE B C 1
ATOM 2255 O O . ILE B 1 128 ? 1.248 -22.141 -10.125 1 95.31 128 ILE B O 1
ATOM 2259 N N . ALA B 1 129 ? 3.016 -22.078 -8.805 1 91.69 129 ALA B N 1
ATOM 2260 C CA . ALA B 1 129 ? 3.891 -22.609 -9.844 1 91.69 129 ALA B CA 1
ATOM 2261 C C . ALA B 1 129 ? 3.418 -23.984 -10.32 1 91.69 129 ALA B C 1
ATOM 2263 O O . ALA B 1 129 ? 3.434 -24.266 -11.516 1 91.69 129 ALA B O 1
ATOM 2264 N N . THR B 1 130 ? 2.986 -24.781 -9.438 1 89.56 130 THR B N 1
ATOM 2265 C CA . THR B 1 130 ? 2.514 -26.125 -9.75 1 89.56 130 THR B CA 1
ATOM 2266 C C . THR B 1 130 ? 1.235 -26.078 -10.578 1 89.56 130 THR B C 1
ATOM 2268 O O . THR B 1 130 ? 1.097 -26.797 -11.562 1 89.56 130 THR B O 1
ATOM 2271 N N . VAL B 1 131 ? 0.355 -25.172 -10.219 1 87.94 131 VAL B N 1
ATOM 2272 C CA . VAL B 1 131 ? -0.928 -25.062 -10.906 1 87.94 131 VAL B CA 1
ATOM 2273 C C . VAL B 1 131 ? -0.716 -24.484 -12.297 1 87.94 131 VAL B C 1
ATOM 2275 O O . VAL B 1 131 ? -1.387 -24.875 -13.25 1 87.94 131 VAL B O 1
ATOM 2278 N N . ARG B 1 132 ? 0.112 -23.5 -12.336 1 83.12 132 ARG B N 1
ATOM 2279 C CA . ARG B 1 132 ? 0.41 -22.891 -13.625 1 83.12 132 ARG B CA 1
ATOM 2280 C C . ARG B 1 132 ? 0.986 -23.922 -14.594 1 83.12 132 ARG B C 1
ATOM 2282 O O . ARG B 1 132 ? 0.67 -23.906 -15.789 1 83.12 132 ARG B O 1
ATOM 2289 N N . ALA B 1 133 ? 1.81 -24.734 -14.148 1 80 133 ALA B N 1
ATOM 2290 C CA . ALA B 1 133 ? 2.406 -25.781 -14.969 1 80 133 ALA B CA 1
ATOM 2291 C C . ALA B 1 133 ? 1.344 -26.75 -15.484 1 80 133 ALA B C 1
ATOM 2293 O O . ALA B 1 133 ? 1.417 -27.219 -16.625 1 80 133 ALA B O 1
ATOM 2294 N N . HIS B 1 134 ? 0.387 -26.953 -14.68 1 73.56 134 HIS B N 1
ATOM 2295 C CA . HIS B 1 134 ? -0.686 -27.859 -15.062 1 73.56 134 HIS B CA 1
ATOM 2296 C C . HIS B 1 134 ? -1.602 -27.219 -16.109 1 73.56 134 HIS B C 1
ATOM 2298 O O . HIS B 1 134 ? -2.047 -27.891 -17.047 1 73.56 134 HIS B O 1
ATOM 2304 N N . TYR B 1 135 ? -1.904 -25.953 -15.883 1 65.94 135 TYR B N 1
ATOM 2305 C CA . TYR B 1 135 ? -2.805 -25.266 -16.797 1 65.94 135 TYR B CA 1
ATOM 2306 C C . TYR B 1 135 ? -2.107 -24.969 -18.125 1 65.94 135 TYR B C 1
ATOM 2308 O O . TYR B 1 135 ? -2.744 -24.953 -19.188 1 65.94 135 TYR B O 1
ATOM 2316 N N . GLU B 1 136 ? -0.865 -24.531 -18.109 1 62.84 136 GLU B N 1
ATOM 2317 C CA . GLU B 1 136 ? -0.116 -24.312 -19.344 1 62.84 136 GLU B CA 1
ATOM 2318 C C . GLU B 1 136 ? 0.013 -25.594 -20.172 1 62.84 136 GLU B C 1
ATOM 2320 O O . GLU B 1 136 ? -0.02 -25.547 -21.391 1 62.84 136 GLU B O 1
ATOM 2325 N N . GLN B 1 137 ? 0.147 -26.641 -19.531 1 57.41 137 GLN B N 1
ATOM 2326 C CA . GLN B 1 137 ? 0.207 -27.922 -20.219 1 57.41 137 GLN B CA 1
ATOM 2327 C C . GLN B 1 137 ? -1.148 -28.297 -20.812 1 57.41 137 GLN B C 1
ATOM 2329 O O . GLN B 1 137 ? -1.219 -28.859 -21.906 1 57.41 137 GLN B O 1
ATOM 2334 N N . SER B 1 138 ? -2.17 -27.844 -20.078 1 55.34 138 SER B N 1
ATOM 2335 C CA . SER B 1 138 ? -3.498 -28.141 -20.609 1 55.34 138 SER B CA 1
ATOM 2336 C C . SER B 1 138 ? -3.877 -27.172 -21.719 1 55.34 138 SER B C 1
ATOM 2338 O O . SER B 1 138 ? -4.578 -27.531 -22.656 1 55.34 138 SER B O 1
ATOM 2340 N N . ASN B 1 139 ? -3.639 -25.875 -21.5 1 49.88 139 ASN B N 1
ATOM 2341 C CA . ASN B 1 139 ? 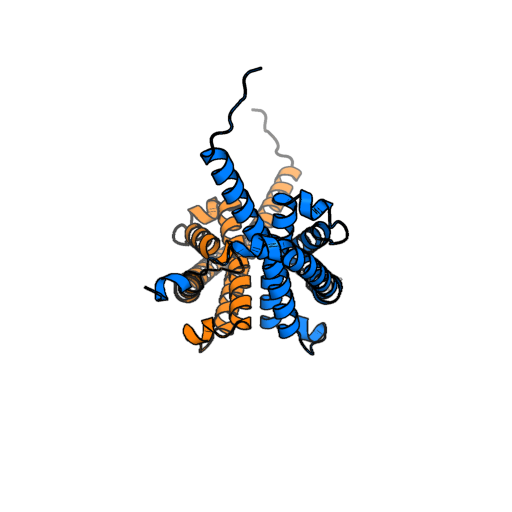-3.943 -24.891 -22.531 1 49.88 139 ASN B CA 1
ATOM 2342 C C . ASN B 1 139 ? -2.998 -25.016 -23.719 1 49.88 139 ASN B C 1
ATOM 2344 O O . ASN B 1 139 ? -3.023 -24.188 -24.625 1 49.88 139 ASN B O 1
ATOM 2348 N N . ASP B 1 140 ? -1.919 -25.688 -23.688 1 45.53 140 ASP B N 1
ATOM 2349 C CA . ASP B 1 140 ? -1.226 -25.984 -24.938 1 45.53 140 ASP B CA 1
ATOM 2350 C C . ASP B 1 140 ? -2.213 -26.391 -26.031 1 45.53 140 ASP B C 1
ATOM 2352 O O . ASP B 1 140 ? -1.936 -26.203 -27.219 1 45.53 140 ASP B O 1
ATOM 2356 N N . THR B 1 141 ? -3.367 -26.797 -25.766 1 38.66 141 THR B N 1
ATOM 2357 C CA . THR B 1 141 ? -4.293 -26.875 -26.891 1 38.66 141 THR B CA 1
ATOM 2358 C C . THR B 1 141 ? -4.797 -25.469 -27.266 1 38.66 141 THR B C 1
ATOM 2360 O O . THR B 1 141 ? -4.891 -25.141 -28.453 1 38.66 141 THR B O 1
ATOM 2363 N N . LEU B 1 142 ? -5.285 -24.625 -26.328 1 38.5 142 LEU B N 1
ATOM 2364 C CA . LEU B 1 142 ? -5.754 -23.281 -26.641 1 38.5 142 LEU B CA 1
ATOM 2365 C C . LEU B 1 142 ? -4.586 -22.297 -26.734 1 38.5 142 LEU B C 1
ATOM 2367 O O . LEU B 1 142 ? -4.793 -21.094 -26.906 1 38.5 142 LEU B O 1
ATOM 2371 N N . SER B 1 143 ? -3.363 -22.625 -26.438 1 39.84 143 SER B N 1
ATOM 2372 C CA . SER B 1 143 ? -2.244 -21.75 -26.812 1 39.84 143 SER B CA 1
ATOM 2373 C C . SER B 1 143 ? -2.369 -21.266 -28.25 1 39.84 143 SER B C 1
ATOM 2375 O O . SER B 1 143 ? -1.379 -20.859 -28.859 1 39.84 143 SER B O 1
ATOM 2377 N N . LEU B 1 144 ? -3.416 -21.453 -28.906 1 36.09 144 LEU B N 1
ATOM 2378 C CA . LEU B 1 144 ? -3.707 -20.781 -30.172 1 36.09 144 LEU B CA 1
ATOM 2379 C C . LEU B 1 144 ? -3.473 -19.266 -30.047 1 36.09 144 LEU B C 1
ATOM 2381 O O . LEU B 1 144 ? -3.428 -18.562 -31.062 1 36.09 144 LEU B O 1
ATOM 2385 N N . TRP B 1 145 ? -3.498 -18.781 -28.844 1 36.66 145 TRP B N 1
ATOM 2386 C CA . TRP B 1 145 ? -3.383 -17.328 -28.859 1 36.66 145 TRP B CA 1
ATOM 2387 C C . TRP B 1 145 ? -1.993 -16.891 -29.312 1 36.66 145 TRP B C 1
ATOM 2389 O O . TRP B 1 145 ? -1.712 -15.695 -29.406 1 36.66 145 TRP B O 1
ATOM 2399 N N . ARG B 1 146 ? -1.012 -17.75 -29.359 1 34.75 146 ARG B N 1
ATOM 2400 C CA . ARG B 1 146 ? 0.19 -17.375 -30.094 1 34.75 146 ARG B CA 1
ATOM 2401 C C . ARG B 1 146 ? -0.113 -17.156 -31.578 1 34.75 146 ARG B C 1
ATOM 2403 O O . ARG B 1 146 ? -0.124 -18.109 -32.344 1 34.75 146 ARG B O 1
ATOM 2410 N N . PHE B 1 147 ? -1.253 -16.641 -32.062 1 31.77 147 PHE B N 1
ATOM 2411 C CA . PHE B 1 147 ? -1.378 -16.234 -33.469 1 31.77 147 PHE B CA 1
ATOM 2412 C C . PHE B 1 147 ? -0.126 -15.5 -33.938 1 31.77 147 PHE B C 1
ATOM 2414 O O . PHE B 1 147 ? 0.193 -14.422 -33.438 1 31.77 147 PHE B O 1
ATOM 2421 N N . ASN B 1 148 ? 0.929 -16.172 -34.344 1 32.88 148 ASN B N 1
ATOM 2422 C CA . ASN B 1 148 ? 2.051 -15.922 -35.25 1 32.88 148 ASN B CA 1
ATOM 2423 C C . ASN B 1 148 ? 1.633 -15.062 -36.438 1 32.88 148 ASN B C 1
ATOM 2425 O O . ASN B 1 148 ? 0.779 -15.461 -37.219 1 32.88 148 ASN B O 1
ATOM 2429 N N . ASP B 1 149 ? 1.467 -13.758 -36.375 1 32.69 149 ASP B N 1
ATOM 2430 C CA . ASP B 1 149 ? 1.494 -12.844 -37.531 1 32.69 149 ASP B CA 1
ATOM 2431 C C . ASP B 1 149 ? 2.65 -13.18 -38.469 1 32.69 149 ASP B C 1
ATOM 2433 O O . ASP B 1 149 ? 2.959 -12.406 -39.375 1 32.69 149 ASP B O 1
ATOM 2437 N N . ALA B 1 150 ? 3.42 -14.188 -38.344 1 31.52 150 ALA B N 1
ATOM 2438 C CA . ALA B 1 150 ? 4.473 -14.438 -39.312 1 31.52 150 ALA B CA 1
ATOM 2439 C C . ALA B 1 150 ? 3.881 -14.75 -40.688 1 31.52 150 ALA B C 1
ATOM 2441 O O . ALA B 1 150 ? 4.613 -14.852 -41.688 1 31.52 150 ALA B O 1
ATOM 2442 N N . SER B 1 151 ? 2.693 -15.242 -40.75 1 33.06 151 SER B N 1
ATOM 2443 C CA . SER B 1 151 ? 2.439 -15.68 -42.125 1 33.06 151 SER B CA 1
ATOM 2444 C C . SER B 1 151 ? 2.396 -14.492 -43.094 1 33.06 151 SER B C 1
ATOM 2446 O O . SER B 1 151 ? 2.121 -14.656 -44.281 1 33.06 151 SER B O 1
ATOM 2448 N N . MET B 1 152 ? 2.27 -13.227 -42.531 1 30.22 152 MET B N 1
ATOM 2449 C CA . MET B 1 152 ? 2.176 -12.281 -43.625 1 30.22 152 MET B CA 1
ATOM 2450 C C . MET B 1 152 ? 3.494 -12.203 -44.375 1 30.22 152 MET B C 1
ATOM 2452 O O . MET B 1 152 ? 3.689 -11.305 -45.219 1 30.22 152 MET B O 1
ATOM 2456 N N . ALA B 1 153 ? 4.496 -13.031 -43.969 1 27.59 153 ALA B N 1
ATOM 2457 C CA . ALA B 1 153 ? 5.668 -12.883 -44.812 1 27.59 153 ALA B CA 1
ATOM 2458 C C . ALA B 1 153 ? 5.438 -13.539 -46.188 1 27.59 153 ALA B C 1
ATOM 2460 O O . ALA B 1 153 ? 6.297 -13.477 -47.062 1 27.59 153 ALA B O 1
ATOM 2461 N N . ASP B 1 154 ? 4.582 -14.477 -46.312 1 26.28 154 ASP B N 1
ATOM 2462 C CA . ASP B 1 154 ? 4.812 -15.281 -47.531 1 26.28 154 ASP B CA 1
ATOM 2463 C C . ASP B 1 154 ? 4.551 -14.469 -48.781 1 26.28 154 ASP B C 1
ATOM 2465 O O . ASP B 1 154 ? 5.277 -14.602 -49.781 1 26.28 154 ASP B O 1
ATOM 2469 N N . GLY B 1 155 ? 3.387 -13.898 -49.062 1 22.77 155 GLY B N 1
ATOM 2470 C CA . GLY B 1 155 ? 3.289 -13.562 -50.469 1 22.77 155 GLY B CA 1
ATOM 2471 C C . GLY B 1 155 ? 4.07 -12.32 -50.844 1 22.77 155 GLY B C 1
ATOM 2472 O O . GLY B 1 155 ? 4.426 -11.516 -49.969 1 22.77 155 GLY B O 1
#

Radius of gyration: 25.77 Å; Cα contacts (8 Å, |Δi|>4): 227; chains: 2; bounding box: 59×56×101 Å

Nearest PDB structures (foldseek):
  2l6g-assembly1_A  TM=4.223E-01  e=3.883E+00  unclassified
  2l6f-assembly1_A  TM=4.045E-01  e=3.179E+00  unclassified
  8ii8-assembly1_A  TM=2.047E-01  e=3.179E+00  Pleurotus salmoneostramineus
  2l6g-assembly1_A  TM=3.853E-01  e=3.284E+00  unclassified
  2l6f-assembly1_A  TM=3.499E-01  e=2.207E+00  unclassified

Foldseek 3Di:
DPPPPPPPVNVVVVVVVVVVLVVVLVVLLVLLLVLLVLLCVLQPPHDLVNLVVPVVSVLSNLVSLVSNLVSLVCCCPSPVVVCVVPVVQPS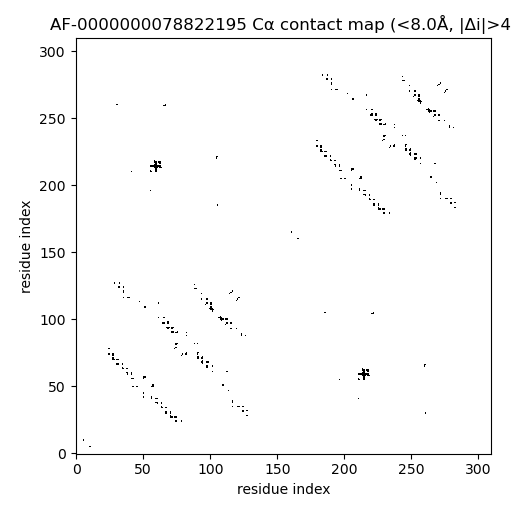PVSNVQSCQQPVVPVRGNSVSSVCCSPPRSVVNSVVSVVVVVVVCVVCVVVVCVVPPPVVVPPD/DPPPPPPPVNVVVVVVVVVVLVVVLVVLLVLLLVLLVLLCVLQPPHDLVSLVVPVVSVLSNLVSLVSNLVSLVCCCPSPVVVCVVPVVQPSPVSNVQSCQQPVVPVRGNSVSSVCCSPPRSVVNSVVSVVVVVVVVVVCVVVVVVPPPPVVVPPD

Organism: Methylobacillus flagellatus (strain ATCC 51484 / DSM 6875 / VKM B-1610 / KT) (NCBI:txid265072)

Secondary structure (DSSP, 8-state):
-------HHHHHHHHHHHHHHHHHHHHHHHHHHHHHHHHHHHTTT--HHHHHH-HHHHHHHHHHHHHHHHHHHHHHHH-HHHHHHTTTS-HHHHHHHHHHHHTTGGG--HHHHHHIIIIIHHHHHHHHHHHHHHHHHHTTTTGGGS---GGGG--/-------HHHHHHHHHHHHHHHHHHHHHHHHHHHHHHHHHHHTTT--HHHHHH-HHHHHHHHHHHHHHHHHHHHHHHH-HHHHHHTTTS-HHHHHHHHHHHHTTGGG--HHHHHHIIIIIHHHHHHHHHHHHHHHHHHTTTTGGG---GGGGG--